Protein AF-A0A075DP18-F1 (afdb_monomer)

Mean predicted aligned error: 10.71 Å

Secondary structure (DSSP, 8-state):
----EEEEEEE-S----GGG--GGG-TT--HHHHHHHHHS---TT-HHHHHHHHHSPPPTT--EEEEEEEGGG--HHHH-SGGGTTSEEEEEE--HHHHHHHHHTT-TT--TGGGTHHHHHHHHHHHHHHHSSPPPEEEHHHHHH-HHHHHHHHHHHHT----GGGGB-PPP-----TTTHHHHHHHHT-SB--

Foldseek 3Di:
DDAWWWKWKQADDDDDDCPLVDLVDDVCVDVVVVVVVVVPPPPPDDPVVVLCVVVDDDPPSDGIDIDTDHLVVCPCVRNNLVSRQNTQIETEDEDPVVLVVLVCVQVVDDDPVVNSPVSRVVSQVVNCVVVVDRHHYHYLVVCLV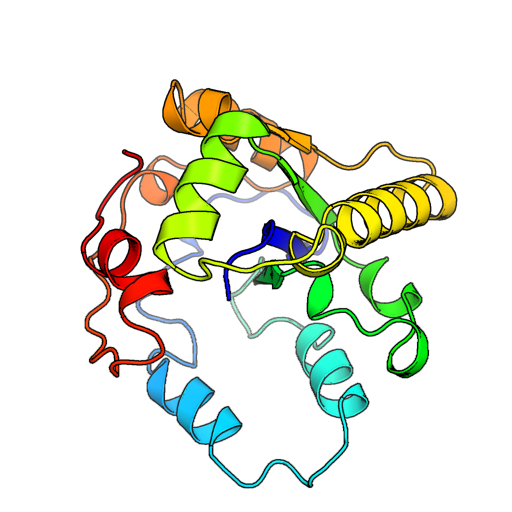DVQVRVCVNCVVRVHHDDPPVFFDDAAPDDDDPNCCSPCVVVNHDTGRD

Structure (mmCIF, N/CA/C/O backbone):
data_AF-A0A075DP18-F1
#
_entry.id   AF-A0A075DP18-F1
#
loop_
_atom_site.group_PDB
_atom_site.id
_atom_site.type_symbol
_atom_site.label_atom_id
_atom_site.label_alt_id
_atom_site.label_comp_id
_atom_site.label_asym_id
_atom_site.label_entity_id
_atom_site.label_seq_id
_atom_site.pdbx_PDB_ins_code
_atom_site.Cartn_x
_atom_site.Cartn_y
_atom_site.Cartn_z
_atom_site.occupancy
_atom_site.B_iso_or_equiv
_atom_site.auth_seq_id
_atom_site.auth_comp_id
_atom_site.auth_asym_id
_atom_site.auth_atom_id
_atom_site.pdbx_PDB_model_num
ATOM 1 N N . LEU A 1 1 ? 11.824 3.600 -7.128 1.00 25.11 1 LEU A N 1
ATOM 2 C CA . LEU A 1 1 ? 11.120 2.671 -8.039 1.00 25.11 1 LEU A CA 1
ATOM 3 C C . LEU A 1 1 ? 9.634 2.660 -7.647 1.00 25.11 1 LEU A C 1
ATOM 5 O O . LEU A 1 1 ? 9.305 2.347 -6.505 1.00 25.11 1 LEU A O 1
ATOM 9 N N . LEU A 1 2 ? 8.745 3.161 -8.514 1.00 23.52 2 LEU A N 1
ATOM 10 C CA . LEU A 1 2 ? 7.284 3.152 -8.347 1.00 23.52 2 LEU A CA 1
ATOM 11 C C . LEU A 1 2 ? 6.729 1.928 -9.073 1.00 23.52 2 LEU A C 1
ATOM 13 O O . LEU A 1 2 ? 6.713 1.903 -10.293 1.00 23.52 2 LEU A O 1
ATOM 17 N N . SER A 1 3 ? 6.187 0.972 -8.330 1.00 27.80 3 SER A N 1
ATOM 18 C CA . SER A 1 3 ? 5.105 0.123 -8.831 1.00 27.80 3 SER A CA 1
ATOM 19 C C . SER A 1 3 ? 4.199 -0.239 -7.666 1.00 27.80 3 SER A C 1
ATOM 21 O O . SER A 1 3 ? 4.723 -0.733 -6.680 1.00 27.80 3 SER A O 1
ATOM 23 N N . PHE A 1 4 ? 2.892 -0.034 -7.806 1.00 34.06 4 PHE A N 1
ATOM 24 C CA . PHE A 1 4 ? 1.797 -0.601 -7.002 1.00 34.06 4 PHE A CA 1
ATOM 25 C C . PHE A 1 4 ? 2.059 -0.823 -5.497 1.00 34.06 4 PHE A C 1
ATOM 27 O O . PHE A 1 4 ? 2.694 -1.819 -5.138 1.00 34.06 4 PHE A O 1
ATOM 34 N N . PRO A 1 5 ? 1.519 0.039 -4.606 1.00 41.97 5 PRO A N 1
ATOM 35 C CA . PRO A 1 5 ? 1.502 -0.259 -3.186 1.00 41.97 5 PRO A CA 1
ATOM 36 C C . PRO A 1 5 ? 0.732 -1.555 -2.932 1.00 41.97 5 PRO A C 1
ATOM 38 O O . PRO A 1 5 ? -0.471 -1.652 -3.175 1.00 41.97 5 PRO A O 1
ATOM 41 N N . TYR A 1 6 ? 1.465 -2.531 -2.424 1.00 37.16 6 TYR A N 1
ATOM 42 C CA . TYR A 1 6 ? 0.964 -3.623 -1.621 1.00 37.16 6 TYR A CA 1
ATOM 43 C C . TYR A 1 6 ? 0.842 -3.107 -0.190 1.00 37.16 6 TYR A C 1
ATOM 45 O O . TYR A 1 6 ? 1.811 -2.563 0.352 1.00 37.16 6 TYR A O 1
ATOM 53 N N . LEU A 1 7 ? -0.348 -3.206 0.387 1.00 35.91 7 LEU A N 1
ATOM 54 C CA . LEU A 1 7 ? -0.644 -2.653 1.697 1.00 35.91 7 LEU A CA 1
ATOM 55 C C . LEU A 1 7 ? -0.869 -3.775 2.715 1.00 35.91 7 LEU A C 1
ATOM 57 O O . LEU A 1 7 ? -1.772 -4.587 2.537 1.00 35.91 7 LEU A O 1
ATOM 61 N N . PHE A 1 8 ? -0.089 -3.772 3.796 1.00 36.25 8 PHE A N 1
ATOM 62 C CA . PHE A 1 8 ? -0.368 -4.521 5.014 1.00 36.25 8 PHE A CA 1
ATOM 63 C C . PHE A 1 8 ? -1.086 -3.647 6.038 1.00 36.25 8 PHE A C 1
ATOM 65 O O . PHE A 1 8 ? -0.604 -2.564 6.379 1.00 36.25 8 PHE A O 1
ATOM 72 N N . ILE A 1 9 ? -2.184 -4.159 6.587 1.00 33.91 9 ILE A N 1
ATOM 73 C CA . ILE A 1 9 ? -2.767 -3.676 7.839 1.00 33.91 9 ILE A CA 1
ATOM 74 C C . ILE A 1 9 ? -2.721 -4.841 8.831 1.00 33.91 9 ILE A C 1
ATOM 76 O O . ILE A 1 9 ? -3.345 -5.879 8.620 1.00 33.91 9 ILE A O 1
ATOM 80 N N . LYS A 1 10 ? -1.931 -4.705 9.898 1.00 33.31 10 LYS A N 1
ATOM 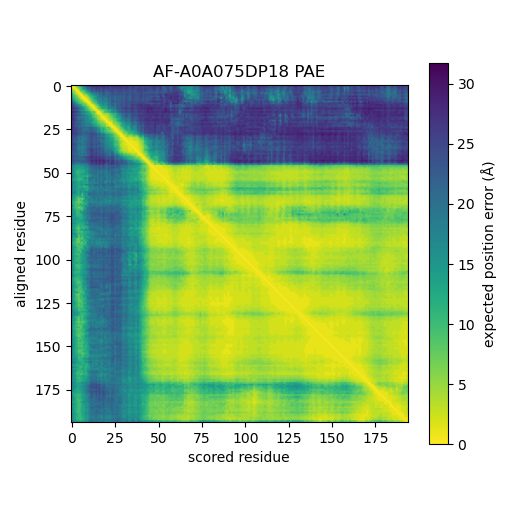81 C CA . LYS A 1 10 ? -1.918 -5.661 11.013 1.00 33.31 10 LYS A CA 1
ATOM 82 C C . LYS A 1 10 ? -2.878 -5.168 12.093 1.00 33.31 10 LYS A C 1
ATOM 84 O O . LYS A 1 10 ? -2.610 -4.115 12.662 1.00 33.31 10 LYS A O 1
ATOM 89 N N . GLY A 1 11 ? -3.937 -5.922 12.379 1.00 34.44 11 GLY A N 1
ATOM 90 C CA . GLY A 1 11 ? -4.847 -5.677 13.501 1.00 34.44 11 GLY A CA 1
ATOM 91 C C . GLY A 1 11 ? -5.007 -6.943 14.340 1.00 34.44 11 GLY A C 1
ATOM 92 O O . GLY A 1 11 ? -5.233 -8.023 13.798 1.00 34.44 11 GLY A O 1
ATOM 93 N N . LYS A 1 12 ? -4.842 -6.818 15.659 1.00 30.80 12 LYS A N 1
ATOM 94 C CA . LYS A 1 12 ? -5.425 -7.768 16.617 1.00 30.80 12 LYS A CA 1
ATOM 95 C C . LYS A 1 12 ? -6.902 -7.382 16.744 1.00 30.80 12 LYS A C 1
ATOM 97 O O . LYS A 1 12 ? -7.208 -6.212 16.541 1.00 30.80 12 LYS A O 1
ATOM 102 N N . ASP A 1 13 ? -7.778 -8.338 17.034 1.00 49.34 13 ASP A N 1
ATOM 103 C CA . ASP A 1 13 ? -9.205 -8.109 17.294 1.00 49.34 13 ASP A CA 1
ATOM 104 C C . ASP A 1 13 ? -9.499 -6.756 17.983 1.00 49.34 13 ASP A C 1
ATOM 106 O O . ASP A 1 13 ? -8.721 -6.352 18.849 1.00 49.34 13 ASP A O 1
ATOM 110 N N . LEU A 1 14 ? -10.686 -6.179 17.719 1.00 38.44 14 LEU A N 1
ATOM 111 C CA . LEU A 1 14 ? -11.441 -5.212 18.555 1.00 38.44 14 LEU A CA 1
ATOM 112 C C . LEU A 1 14 ? -11.551 -3.771 18.013 1.00 38.44 14 LEU A C 1
ATOM 114 O O . LEU A 1 14 ? -10.579 -3.140 17.615 1.00 38.44 14 LEU A O 1
ATOM 118 N N . GLY A 1 15 ? -12.784 -3.251 18.045 1.00 37.47 15 GLY A N 1
ATOM 119 C CA . GLY A 1 15 ? -13.150 -1.912 17.585 1.00 37.47 15 GLY A CA 1
ATOM 120 C C . GLY A 1 15 ? -12.683 -0.781 18.502 1.00 37.47 15 GLY A C 1
ATOM 121 O O . GLY A 1 15 ? -13.024 -0.770 19.683 1.00 37.47 15 GLY A O 1
ATOM 122 N N . PHE A 1 16 ? -11.966 0.185 17.916 1.00 37.03 16 PHE A N 1
ATOM 123 C CA . PHE A 1 16 ? -11.491 1.423 18.546 1.00 37.03 16 PHE A CA 1
ATOM 124 C C . PHE A 1 16 ? -11.259 2.550 17.524 1.00 37.03 16 PHE A C 1
ATOM 126 O O . PHE A 1 16 ? -11.114 2.278 16.330 1.00 37.03 16 PHE A O 1
ATOM 133 N N . THR A 1 17 ? -11.157 3.780 18.050 1.00 35.59 17 THR A N 1
ATOM 134 C CA . THR A 1 17 ? -11.077 5.077 17.356 1.00 35.59 17 THR A CA 1
ATOM 135 C C . THR A 1 17 ? -9.641 5.601 17.197 1.00 35.59 17 THR A C 1
ATOM 137 O O . THR A 1 17 ? -8.740 5.241 17.947 1.00 35.59 17 THR A O 1
ATOM 140 N N . TRP A 1 18 ? -9.384 6.469 16.205 1.00 36.44 18 TRP A N 1
ATOM 141 C CA . TRP A 1 18 ? -8.026 6.968 15.870 1.00 36.44 18 TRP A CA 1
ATOM 142 C C . TRP A 1 18 ? -7.361 7.883 16.900 1.00 36.44 18 TRP A C 1
ATOM 144 O O . TRP A 1 18 ? -6.206 8.258 16.703 1.00 36.44 18 TRP A O 1
ATOM 154 N N . ALA A 1 19 ? -8.043 8.258 17.981 1.00 36.09 19 ALA A N 1
ATOM 155 C CA . ALA A 1 19 ? -7.451 9.106 19.016 1.00 36.09 19 ALA A CA 1
ATOM 156 C C . ALA A 1 19 ? -6.215 8.460 19.687 1.00 36.09 19 ALA A C 1
ATOM 158 O O . ALA A 1 19 ? -5.413 9.165 20.292 1.00 36.09 19 ALA A O 1
ATOM 159 N N . ASP A 1 20 ? -6.017 7.151 19.500 1.00 38.47 20 ASP A N 1
ATOM 160 C CA . ASP A 1 20 ? -4.857 6.393 19.984 1.00 38.47 20 ASP A CA 1
ATOM 161 C C . ASP A 1 20 ? -3.652 6.403 19.007 1.00 38.47 20 ASP A C 1
ATOM 163 O O . ASP A 1 20 ? -2.551 5.946 19.332 1.00 38.47 20 ASP A O 1
ATOM 167 N N . LEU A 1 21 ? -3.822 6.952 17.797 1.00 36.94 21 LEU A N 1
ATOM 168 C CA . LEU A 1 21 ? -2.781 7.097 16.772 1.00 36.94 21 LEU A CA 1
ATOM 169 C C . LEU A 1 21 ? -2.189 8.511 16.777 1.00 36.94 21 LEU A C 1
ATOM 171 O O . LEU A 1 21 ? -2.149 9.196 15.758 1.00 36.94 21 LEU A O 1
ATOM 175 N N . ASP A 1 22 ? -1.665 8.938 17.924 1.00 38.72 22 ASP A N 1
ATOM 176 C CA . ASP A 1 22 ? -0.777 10.096 17.968 1.00 38.72 22 ASP A CA 1
ATOM 177 C C . ASP A 1 22 ? 0.579 9.732 17.322 1.00 38.72 22 ASP A C 1
ATOM 179 O O . ASP A 1 22 ? 1.347 8.896 17.828 1.00 38.72 22 ASP A O 1
ATOM 183 N N . SER A 1 23 ? 0.861 10.332 16.161 1.00 38.72 23 SER A N 1
ATOM 184 C CA . SER A 1 23 ? 2.134 10.210 15.438 1.00 38.72 23 SER A CA 1
ATOM 185 C C . SER A 1 23 ? 3.286 10.937 16.135 1.00 38.72 23 SER A C 1
ATOM 187 O O . SER A 1 23 ? 4.444 10.684 15.804 1.00 38.72 23 SER A O 1
ATOM 189 N N . SER A 1 24 ? 2.997 11.811 17.105 1.00 36.41 24 SER A N 1
ATOM 190 C CA . SER A 1 24 ? 4.014 12.495 17.907 1.00 36.41 24 SER A CA 1
ATOM 191 C C . SER A 1 24 ? 4.680 11.572 18.933 1.00 36.41 24 SER A C 1
ATOM 193 O O . SER A 1 24 ? 5.767 11.887 19.414 1.00 36.41 24 SER A O 1
ATOM 195 N N . GLN A 1 25 ? 4.088 10.398 19.207 1.00 34.69 25 GLN A N 1
ATOM 196 C CA . GLN A 1 25 ? 4.625 9.389 20.128 1.00 34.69 25 GLN A CA 1
ATOM 197 C C . GLN A 1 25 ? 4.567 7.966 19.543 1.00 34.69 25 GLN A C 1
ATOM 199 O O . GLN A 1 25 ? 4.082 7.015 20.158 1.00 34.69 25 GLN A O 1
ATOM 204 N N . MET A 1 26 ? 5.055 7.785 18.312 1.00 32.09 26 MET A N 1
ATOM 205 C CA . MET A 1 26 ? 5.625 6.488 17.928 1.00 32.09 26 MET A CA 1
ATOM 206 C C . MET A 1 26 ? 7.014 6.362 18.577 1.00 32.09 26 MET A C 1
ATOM 208 O O . MET A 1 26 ? 7.768 7.327 18.527 1.00 32.09 26 MET A O 1
ATOM 212 N N . PRO A 1 27 ? 7.418 5.201 19.129 1.00 35.81 27 PRO A N 1
ATOM 213 C CA . PRO A 1 27 ? 8.728 5.037 19.784 1.00 35.81 27 PRO A CA 1
ATOM 214 C C . PRO A 1 27 ? 9.933 5.214 18.839 1.00 35.81 27 PRO A C 1
ATOM 216 O O . PRO A 1 27 ? 11.078 5.134 19.271 1.00 35.81 27 PRO A O 1
ATOM 219 N N . TYR A 1 28 ? 9.679 5.494 17.559 1.00 41.34 28 TYR A N 1
ATOM 220 C CA . TYR A 1 28 ? 10.665 5.837 16.545 1.00 41.34 28 TYR A CA 1
ATOM 221 C C . TYR A 1 28 ? 10.212 7.106 15.804 1.00 41.34 28 TYR A C 1
ATOM 223 O O . TYR A 1 28 ? 9.932 7.075 14.608 1.00 41.34 28 TYR A O 1
ATOM 231 N N . THR A 1 29 ? 10.091 8.228 16.524 1.00 33.19 29 THR A N 1
ATOM 232 C CA . THR A 1 29 ? 9.832 9.568 15.951 1.00 33.19 29 THR A CA 1
ATOM 233 C C . THR A 1 29 ? 10.919 10.027 14.984 1.00 33.19 29 THR A C 1
ATOM 235 O O . THR A 1 29 ? 10.707 10.962 14.214 1.00 33.19 29 THR A O 1
ATOM 238 N N . ASP A 1 30 ? 12.066 9.355 14.969 1.00 41.22 30 ASP A N 1
ATOM 239 C CA . ASP A 1 30 ? 13.090 9.587 13.975 1.00 41.22 30 ASP A CA 1
ATOM 240 C C . ASP A 1 30 ? 13.022 8.505 12.894 1.00 41.22 30 ASP A C 1
ATOM 242 O O . ASP A 1 30 ? 13.579 7.415 13.025 1.00 41.22 30 ASP A O 1
ATOM 246 N N . TRP A 1 31 ? 12.360 8.800 11.774 1.00 36.09 31 TRP A N 1
ATOM 247 C CA . TRP A 1 31 ? 12.504 7.980 10.567 1.00 36.09 31 TRP A CA 1
ATOM 248 C C . TRP A 1 31 ? 13.973 7.898 10.137 1.00 36.09 31 TRP A C 1
ATOM 250 O O . TRP A 1 31 ? 14.344 6.932 9.469 1.00 36.09 31 TRP A O 1
ATOM 260 N N . ARG A 1 32 ? 14.827 8.855 10.551 1.00 37.50 32 ARG A N 1
ATOM 261 C CA . ARG A 1 32 ? 16.274 8.733 10.389 1.00 37.50 32 ARG A CA 1
ATOM 262 C C . ARG A 1 32 ? 16.810 7.608 11.250 1.00 37.50 32 ARG A C 1
ATOM 264 O O . ARG A 1 32 ? 17.663 6.930 10.739 1.00 37.50 32 ARG A O 1
ATOM 271 N N . TYR A 1 33 ? 16.280 7.289 12.432 1.00 37.41 33 TYR A N 1
ATOM 272 C CA . TYR A 1 33 ? 16.668 6.083 13.182 1.00 37.41 33 TYR A CA 1
ATOM 273 C C . TYR A 1 33 ? 16.277 4.791 12.457 1.00 37.41 33 TYR A C 1
ATOM 275 O O . TYR A 1 33 ? 17.071 3.862 12.420 1.00 37.41 33 TYR A O 1
ATOM 283 N N . VAL A 1 34 ? 15.105 4.730 11.814 1.00 38.59 34 VAL A N 1
ATOM 284 C CA . VAL A 1 34 ? 14.728 3.583 10.961 1.00 38.59 34 VAL A CA 1
ATOM 285 C C . VAL A 1 34 ? 15.632 3.506 9.728 1.00 38.59 34 VAL A C 1
ATOM 287 O O . VAL A 1 34 ? 16.089 2.429 9.364 1.00 38.59 34 VAL A O 1
ATOM 290 N N . ILE A 1 35 ? 15.950 4.643 9.108 1.00 40.75 35 ILE A N 1
ATOM 291 C CA . ILE A 1 35 ? 16.892 4.718 7.991 1.00 40.75 35 ILE A CA 1
ATOM 292 C C . ILE A 1 35 ? 18.337 4.450 8.438 1.00 40.75 35 ILE A C 1
ATOM 294 O O . ILE A 1 35 ? 19.065 3.824 7.689 1.00 40.75 35 ILE A O 1
ATOM 298 N N . GLU A 1 36 ? 18.750 4.837 9.640 1.00 38.53 36 GLU A N 1
ATOM 299 C CA . GLU A 1 36 ? 20.044 4.538 10.259 1.00 38.53 36 GLU A CA 1
ATOM 300 C C . GLU A 1 36 ? 20.101 3.066 10.686 1.00 38.53 36 GLU A C 1
ATOM 302 O O . GLU A 1 36 ? 21.157 2.468 10.592 1.00 38.53 36 GLU A O 1
ATOM 307 N N . LEU A 1 37 ? 18.982 2.429 11.046 1.00 39.12 37 LEU A N 1
ATOM 308 C CA . LEU A 1 37 ? 18.859 0.970 11.199 1.00 39.12 37 LEU A CA 1
ATOM 309 C C . LEU A 1 37 ? 18.961 0.240 9.854 1.00 39.12 37 LEU A C 1
ATOM 311 O O . LEU A 1 37 ? 19.506 -0.857 9.796 1.00 39.12 37 LEU A O 1
ATOM 315 N N . LEU A 1 38 ? 18.454 0.847 8.775 1.00 38.09 38 LEU A N 1
ATOM 316 C CA . LEU A 1 38 ? 18.593 0.345 7.403 1.00 38.09 38 LEU A CA 1
ATOM 317 C C . LEU A 1 38 ? 19.975 0.651 6.785 1.00 38.09 38 LEU A C 1
ATOM 319 O O . LEU A 1 38 ? 20.364 -0.024 5.835 1.00 38.09 38 LEU A O 1
ATOM 323 N N . LYS A 1 39 ? 20.692 1.671 7.283 1.00 37.28 39 LYS A N 1
ATOM 324 C CA . LYS A 1 39 ? 22.050 2.083 6.867 1.00 37.28 39 LYS A CA 1
ATOM 325 C C . LYS A 1 39 ? 23.149 1.482 7.737 1.00 37.28 39 LYS A C 1
ATOM 327 O O . LYS A 1 39 ? 24.278 1.358 7.264 1.00 37.28 39 LYS A O 1
ATOM 332 N N . ALA A 1 40 ? 22.852 1.148 8.993 1.00 36.62 40 ALA A N 1
ATOM 333 C CA . ALA A 1 40 ? 23.692 0.288 9.804 1.00 36.62 40 ALA A CA 1
ATOM 334 C C . ALA A 1 40 ? 23.943 -0.972 8.979 1.00 36.62 40 ALA A C 1
ATOM 336 O O . ALA A 1 40 ? 23.054 -1.371 8.219 1.00 36.62 40 ALA A O 1
ATOM 337 N N . PRO A 1 41 ? 25.122 -1.599 9.086 1.00 42.25 41 PRO A N 1
ATOM 338 C CA . PRO A 1 41 ? 25.323 -2.905 8.496 1.00 42.25 41 PRO A CA 1
ATOM 339 C C . PRO A 1 41 ? 24.347 -3.866 9.185 1.00 42.25 41 PRO A C 1
ATOM 341 O O . PRO A 1 41 ? 24.662 -4.502 10.190 1.00 42.25 41 PRO A O 1
ATOM 344 N N . LEU A 1 42 ? 23.126 -3.947 8.644 1.00 48.94 42 LEU A N 1
ATOM 345 C CA . LEU A 1 42 ? 22.321 -5.148 8.674 1.00 48.94 42 LEU A CA 1
ATOM 346 C C . LEU A 1 42 ? 23.317 -6.239 8.297 1.00 48.94 42 LEU A C 1
ATOM 348 O O . LEU A 1 42 ? 24.040 -6.035 7.315 1.00 48.94 42 LEU A O 1
ATOM 352 N N . PRO A 1 43 ? 23.426 -7.333 9.069 1.00 47.38 43 PRO A N 1
ATOM 353 C CA . PRO A 1 43 ? 24.207 -8.469 8.616 1.00 47.38 43 PRO A CA 1
ATOM 354 C C . PRO A 1 43 ? 23.766 -8.701 7.178 1.00 47.38 43 PRO A C 1
ATOM 356 O O . PRO A 1 43 ? 22.560 -8.869 6.951 1.00 47.38 43 PRO A O 1
ATOM 359 N N . GLU A 1 44 ? 24.688 -8.532 6.224 1.00 45.25 44 GLU A N 1
ATOM 360 C CA . GLU A 1 44 ? 24.380 -8.753 4.820 1.00 45.25 44 GLU A CA 1
ATOM 361 C C . GLU A 1 44 ? 23.606 -10.075 4.777 1.00 45.25 44 GLU A C 1
ATOM 363 O O . GLU A 1 44 ? 24.053 -11.077 5.331 1.00 45.25 44 GLU A O 1
ATOM 368 N N . GLU A 1 45 ? 22.398 -10.044 4.208 1.00 52.50 45 GLU A N 1
ATOM 369 C CA . GLU A 1 45 ? 21.605 -11.240 3.908 1.00 52.50 45 GLU A CA 1
ATOM 370 C C . GLU A 1 45 ? 20.781 -11.903 5.029 1.00 52.50 45 GLU A C 1
ATOM 372 O O . GLU A 1 45 ? 20.745 -13.131 5.134 1.00 52.50 45 GLU A O 1
ATOM 377 N N . ASN A 1 46 ? 19.955 -11.170 5.783 1.00 67.62 46 ASN A N 1
ATOM 378 C CA . ASN A 1 46 ? 18.803 -11.860 6.380 1.00 67.62 46 ASN A CA 1
ATOM 379 C C . ASN A 1 46 ? 17.471 -11.144 6.194 1.00 67.62 46 ASN A C 1
ATOM 381 O O . ASN A 1 46 ? 16.867 -10.626 7.128 1.00 67.62 46 ASN A O 1
ATOM 385 N N . TRP A 1 47 ? 16.947 -11.218 4.968 1.00 70.94 47 TRP A N 1
ATOM 386 C CA . TRP A 1 47 ? 15.543 -10.928 4.663 1.00 70.94 47 TRP A CA 1
ATOM 387 C C . TRP A 1 47 ? 14.575 -11.629 5.637 1.00 70.94 47 TRP A C 1
ATOM 389 O O . TRP A 1 47 ? 13.503 -11.093 5.910 1.00 70.94 47 TRP A O 1
ATOM 399 N N . ARG A 1 48 ? 14.960 -12.776 6.231 1.00 77.69 48 ARG A N 1
ATOM 400 C CA . ARG A 1 48 ? 14.170 -13.440 7.282 1.00 77.69 48 ARG A CA 1
ATOM 401 C C . ARG A 1 48 ? 14.089 -12.597 8.546 1.00 77.69 48 ARG A C 1
ATOM 403 O O . ARG A 1 48 ? 13.014 -12.490 9.114 1.00 77.69 48 ARG A O 1
ATOM 410 N N . TYR A 1 49 ? 15.188 -11.970 8.965 1.00 79.69 49 TYR A N 1
ATOM 411 C CA . TYR A 1 49 ? 15.182 -11.060 10.112 1.00 79.69 49 TYR A CA 1
ATOM 412 C C . TYR A 1 49 ? 14.233 -9.883 9.870 1.00 79.69 49 TYR A C 1
ATOM 414 O O . TYR A 1 49 ? 13.426 -9.562 10.736 1.00 79.69 49 TYR A O 1
ATOM 422 N N . VAL A 1 50 ? 14.250 -9.306 8.662 1.00 80.75 50 VAL A N 1
ATOM 423 C CA . VAL A 1 50 ? 13.307 -8.241 8.284 1.00 80.75 50 VAL A CA 1
ATOM 424 C C . VAL A 1 50 ? 11.862 -8.741 8.333 1.00 80.75 50 VAL A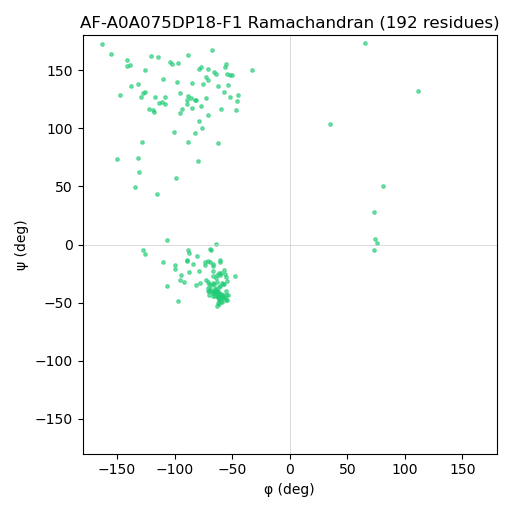 C 1
ATOM 426 O O . VAL A 1 50 ? 11.022 -8.079 8.930 1.00 80.75 50 VAL A O 1
ATOM 429 N N . ILE A 1 51 ? 11.556 -9.917 7.776 1.00 82.62 51 ILE A N 1
ATOM 430 C CA . ILE A 1 51 ? 10.210 -10.510 7.867 1.00 82.62 51 ILE A CA 1
ATOM 431 C C . ILE A 1 51 ? 9.781 -10.706 9.324 1.00 82.62 51 ILE A C 1
ATOM 433 O O . ILE A 1 51 ? 8.644 -10.385 9.671 1.00 82.62 51 ILE A O 1
ATOM 437 N N . GLU A 1 52 ? 10.667 -11.206 10.185 1.00 82.94 52 GLU A N 1
ATOM 438 C CA . GLU A 1 52 ? 10.352 -11.390 11.601 1.00 82.94 52 GLU A CA 1
ATOM 439 C C . GLU A 1 52 ? 10.108 -10.054 12.309 1.00 82.94 52 GLU A C 1
ATOM 441 O O . GLU A 1 52 ? 9.166 -9.959 13.092 1.00 82.94 52 GLU A O 1
ATOM 446 N N . LEU A 1 53 ? 10.850 -8.995 11.970 1.00 81.81 53 LEU A N 1
ATOM 447 C CA . LEU A 1 53 ? 10.555 -7.641 12.445 1.00 81.81 53 LEU A CA 1
ATOM 448 C C . LEU A 1 53 ? 9.183 -7.147 11.966 1.00 81.81 53 LEU A C 1
ATOM 450 O O . LEU A 1 53 ? 8.411 -6.625 12.766 1.00 81.81 53 LEU A O 1
ATOM 454 N N . LEU A 1 54 ? 8.838 -7.349 10.690 1.00 82.50 54 LEU A N 1
ATOM 455 C CA . LEU A 1 54 ? 7.530 -6.955 10.145 1.00 82.50 54 LEU A CA 1
ATOM 456 C C . LEU A 1 54 ? 6.371 -7.732 10.792 1.00 82.50 54 LEU A C 1
ATOM 458 O O . LEU A 1 54 ? 5.250 -7.223 10.883 1.00 82.50 54 LEU A O 1
ATOM 462 N N . LYS A 1 55 ? 6.632 -8.962 11.246 1.00 81.50 55 LYS A N 1
ATOM 463 C CA . LYS A 1 55 ? 5.674 -9.824 11.950 1.00 81.50 55 LYS A CA 1
ATOM 464 C C . LYS A 1 55 ? 5.672 -9.628 13.464 1.00 81.50 55 LYS A C 1
ATOM 466 O O . LYS A 1 55 ? 4.717 -10.083 14.101 1.00 81.50 55 LYS A O 1
ATOM 471 N N . ALA A 1 56 ? 6.672 -8.962 14.037 1.00 82.81 56 ALA A N 1
ATOM 472 C CA . ALA A 1 56 ? 6.822 -8.793 15.477 1.00 82.81 56 ALA A CA 1
ATOM 473 C C . ALA A 1 56 ? 5.578 -8.139 16.113 1.00 82.81 56 ALA A C 1
ATOM 475 O O . ALA A 1 56 ? 4.825 -7.429 15.430 1.00 82.81 56 ALA A O 1
ATOM 476 N N . PRO A 1 57 ? 5.294 -8.397 17.404 1.00 82.56 57 PRO A N 1
ATOM 477 C CA . PRO A 1 57 ? 4.238 -7.696 18.127 1.00 82.56 57 PRO A CA 1
ATOM 478 C C . PRO A 1 57 ? 4.354 -6.179 17.961 1.00 82.56 57 PRO A C 1
ATOM 480 O O . PRO A 1 57 ? 5.452 -5.638 17.854 1.00 82.56 57 PRO A O 1
ATOM 483 N N . LEU A 1 58 ? 3.208 -5.503 17.918 1.00 81.75 58 LEU A N 1
ATOM 484 C CA . LEU A 1 58 ? 3.199 -4.047 17.848 1.00 81.75 58 LEU A CA 1
ATOM 485 C C . LEU A 1 58 ? 3.781 -3.460 19.143 1.00 81.75 58 LEU A C 1
ATOM 487 O O . LEU A 1 58 ? 3.613 -4.074 20.202 1.00 81.75 58 LEU A O 1
ATOM 491 N N . PRO A 1 59 ? 4.440 -2.290 19.078 1.00 82.69 59 PRO A N 1
ATOM 492 C CA . PRO A 1 59 ? 4.847 -1.569 20.275 1.00 82.69 59 PRO A CA 1
ATOM 493 C C . PRO A 1 59 ? 3.658 -1.287 21.198 1.00 82.69 59 PRO A C 1
ATOM 495 O O . PRO A 1 59 ? 2.514 -1.195 20.747 1.00 82.69 59 PRO A O 1
ATOM 498 N N . GLU A 1 60 ? 3.936 -1.117 22.489 1.00 83.81 60 GLU A N 1
ATOM 499 C CA . GLU A 1 60 ? 2.918 -0.761 23.476 1.00 83.81 60 GLU A CA 1
ATOM 500 C C . GLU A 1 60 ? 2.144 0.499 23.048 1.00 83.81 60 GLU A C 1
ATOM 502 O O . GLU A 1 60 ? 2.712 1.449 22.507 1.00 83.81 60 GLU A O 1
ATOM 507 N N . GLY A 1 61 ? 0.821 0.470 23.226 1.00 82.31 61 GLY A N 1
ATOM 508 C CA . GLY A 1 61 ? -0.073 1.554 22.814 1.00 82.31 61 GLY A CA 1
ATOM 509 C C . GLY A 1 61 ? -0.354 1.646 21.308 1.00 82.31 61 GLY A C 1
ATOM 510 O O . GLY A 1 61 ? -1.092 2.535 20.898 1.00 82.31 61 GLY A O 1
ATOM 511 N N . LYS A 1 62 ? 0.189 0.756 20.460 1.00 77.25 62 LYS A N 1
ATOM 512 C CA . LYS A 1 62 ? -0.119 0.727 19.018 1.00 77.25 62 LYS A CA 1
ATOM 513 C C . LYS A 1 62 ? -0.985 -0.480 18.659 1.00 77.25 62 LYS A C 1
ATOM 515 O O . LYS A 1 62 ? -0.632 -1.625 18.931 1.00 77.25 62 LYS A O 1
ATOM 520 N N . SER A 1 63 ? -2.108 -0.215 17.998 1.00 77.94 63 SER A N 1
ATOM 521 C CA . SER A 1 63 ? -3.083 -1.223 17.557 1.00 77.94 63 SER A CA 1
ATOM 522 C C . SER A 1 63 ? -2.948 -1.595 16.078 1.00 77.94 63 SER A C 1
ATOM 524 O O . SER A 1 63 ? -3.377 -2.677 15.680 1.00 77.94 63 SER A O 1
ATOM 526 N N . ILE A 1 64 ? -2.323 -0.725 15.274 1.00 80.31 64 ILE A N 1
ATOM 527 C CA . ILE A 1 64 ? -2.184 -0.879 13.823 1.00 80.31 64 ILE A CA 1
ATOM 528 C C . ILE A 1 64 ? -0.735 -0.637 13.392 1.00 80.31 64 ILE A C 1
ATOM 530 O O . ILE A 1 64 ? -0.091 0.322 13.815 1.00 80.31 64 ILE A O 1
ATOM 534 N N . CYS A 1 65 ? -0.244 -1.479 12.482 1.00 80.62 65 CYS A N 1
ATOM 535 C CA . CYS A 1 65 ? 0.935 -1.192 11.667 1.00 80.62 65 CYS A CA 1
ATOM 536 C C . CYS A 1 65 ? 0.528 -1.183 10.193 1.00 80.62 65 CYS A C 1
ATOM 538 O O . CYS A 1 65 ? 0.098 -2.207 9.656 1.00 80.62 65 CYS A O 1
ATOM 540 N N . TYR A 1 66 ? 0.659 -0.012 9.571 1.00 81.69 66 TYR A N 1
ATOM 541 C CA . TYR A 1 66 ? 0.501 0.185 8.136 1.00 81.69 66 TYR A CA 1
ATOM 542 C C . TYR A 1 66 ? 1.855 -0.034 7.467 1.00 81.69 66 TYR A C 1
ATOM 544 O O . TYR A 1 66 ? 2.828 0.641 7.811 1.00 81.69 66 TYR A O 1
ATOM 552 N N . GLN A 1 67 ? 1.931 -0.944 6.499 1.00 80.88 67 GLN A N 1
ATOM 553 C CA . GLN A 1 67 ? 3.161 -1.143 5.737 1.00 80.88 67 GLN A CA 1
ATOM 554 C C . GLN A 1 67 ? 2.863 -1.105 4.246 1.00 80.88 67 GLN A C 1
ATOM 556 O O . GLN A 1 67 ? 2.025 -1.852 3.741 1.00 80.88 67 GLN A O 1
ATOM 561 N N . LYS A 1 68 ? 3.598 -0.255 3.534 1.00 81.94 68 LYS A N 1
ATOM 562 C CA . LYS A 1 68 ? 3.484 -0.112 2.090 1.00 81.94 68 LYS A CA 1
ATOM 563 C C . LYS A 1 68 ? 4.713 -0.697 1.414 1.00 81.94 68 LYS A C 1
ATOM 565 O O . LYS A 1 68 ? 5.821 -0.195 1.590 1.00 81.94 68 LYS A O 1
ATOM 570 N N . HIS A 1 69 ? 4.493 -1.678 0.551 1.00 78.94 69 HIS A N 1
ATOM 571 C CA . HIS A 1 69 ? 5.530 -2.333 -0.246 1.00 78.94 69 HIS A CA 1
ATOM 572 C C . HIS A 1 69 ? 5.252 -2.174 -1.733 1.00 78.94 69 HIS A C 1
ATOM 574 O O . HIS A 1 69 ? 4.142 -1.849 -2.125 1.00 78.94 69 HIS A O 1
ATOM 580 N N . GLN A 1 70 ? 6.260 -2.382 -2.572 1.00 74.81 70 GLN A N 1
ATOM 581 C CA . GLN A 1 70 ? 6.063 -2.480 -4.018 1.00 74.81 70 GLN A CA 1
ATOM 582 C C . GLN A 1 70 ? 5.997 -3.961 -4.374 1.00 74.81 70 GLN A C 1
ATOM 584 O O . GLN A 1 70 ? 6.789 -4.736 -3.840 1.00 74.81 70 GLN A O 1
ATOM 589 N N . ALA A 1 71 ? 5.108 -4.360 -5.286 1.00 70.69 71 ALA A N 1
ATOM 590 C CA . ALA A 1 71 ? 4.923 -5.778 -5.619 1.00 70.69 71 ALA A CA 1
ATOM 591 C C . ALA A 1 71 ? 6.224 -6.492 -6.046 1.00 70.69 71 ALA A C 1
ATOM 593 O O . ALA A 1 71 ? 6.400 -7.669 -5.757 1.00 70.69 71 ALA A O 1
ATOM 594 N N . TYR A 1 72 ? 7.170 -5.795 -6.688 1.00 67.69 72 TYR A N 1
ATOM 595 C CA . TYR A 1 72 ? 8.454 -6.390 -7.077 1.00 67.69 72 TYR A CA 1
ATOM 596 C C . TYR A 1 72 ? 9.497 -6.483 -5.951 1.00 67.69 72 TYR A C 1
ATOM 598 O O . TYR A 1 72 ? 10.514 -7.135 -6.173 1.00 67.69 72 TYR A O 1
ATOM 606 N N . HIS A 1 73 ? 9.276 -5.869 -4.779 1.00 67.31 73 HIS A N 1
ATOM 607 C CA . HIS A 1 73 ? 10.133 -6.068 -3.597 1.00 67.31 73 HIS A CA 1
ATOM 608 C C . HIS A 1 73 ? 9.905 -7.439 -2.943 1.00 67.31 73 HIS A C 1
ATOM 610 O O . HIS A 1 73 ? 10.745 -7.899 -2.177 1.00 67.31 73 HIS A O 1
ATOM 616 N N . LEU A 1 74 ? 8.783 -8.094 -3.249 1.00 69.62 74 LEU A N 1
ATOM 617 C CA . LEU A 1 74 ? 8.504 -9.465 -2.840 1.00 69.62 74 LEU A CA 1
ATOM 618 C C . LEU A 1 74 ? 9.204 -10.413 -3.819 1.00 69.62 74 LEU A C 1
ATOM 620 O O . LEU A 1 74 ? 8.696 -10.687 -4.907 1.00 69.62 74 LEU A O 1
ATOM 624 N N . ILE A 1 75 ? 10.402 -10.863 -3.444 1.00 70.75 75 ILE A N 1
ATOM 625 C CA . ILE A 1 75 ? 11.167 -11.858 -4.203 1.00 70.75 75 ILE A CA 1
ATOM 626 C C . ILE A 1 75 ? 10.740 -13.236 -3.706 1.00 70.75 75 ILE A C 1
ATOM 628 O O . ILE A 1 75 ? 11.309 -13.764 -2.752 1.00 70.75 75 ILE A O 1
ATOM 632 N N . GLU A 1 76 ? 9.689 -13.782 -4.308 1.00 74.56 76 GLU A N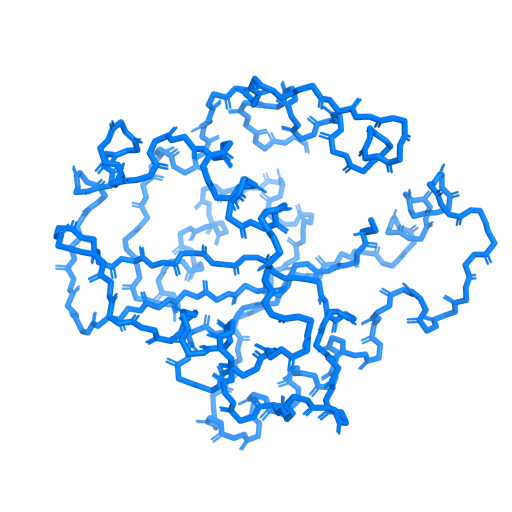 1
ATOM 633 C CA . GLU A 1 76 ? 9.062 -15.037 -3.883 1.00 74.56 76 GLU A CA 1
ATOM 634 C C . GLU A 1 76 ? 10.052 -16.201 -3.813 1.00 74.56 76 GLU A C 1
ATOM 636 O O . GLU A 1 76 ? 10.022 -16.972 -2.856 1.00 74.56 76 GLU A O 1
ATOM 641 N N . GLU A 1 77 ? 10.965 -16.293 -4.778 1.00 72.19 77 GLU A N 1
ATOM 642 C CA . GLU A 1 77 ? 11.956 -17.367 -4.872 1.00 72.19 77 GLU A CA 1
ATOM 643 C C . GLU A 1 77 ? 12.918 -17.376 -3.680 1.00 72.19 77 GLU A C 1
ATOM 645 O O . GLU A 1 77 ? 13.480 -18.415 -3.335 1.00 72.19 7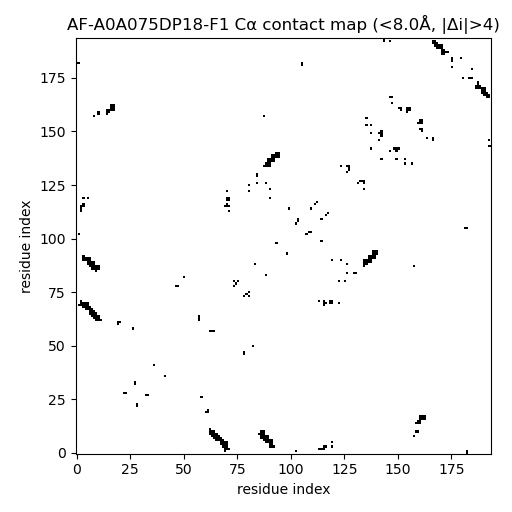7 GLU A O 1
ATOM 650 N N . ILE A 1 78 ? 13.108 -16.214 -3.053 1.00 72.12 78 ILE A N 1
ATOM 651 C CA . ILE A 1 78 ? 13.978 -16.044 -1.893 1.00 72.12 78 ILE A CA 1
ATOM 652 C C . ILE A 1 78 ? 13.153 -16.107 -0.607 1.00 72.12 78 ILE A C 1
ATOM 654 O O . ILE A 1 78 ? 13.528 -16.819 0.320 1.00 72.12 78 ILE A O 1
ATOM 658 N N . MET A 1 79 ? 12.049 -15.360 -0.546 1.00 77.69 79 MET A N 1
ATOM 659 C CA . MET A 1 79 ? 11.352 -15.025 0.698 1.00 77.69 79 MET A CA 1
ATOM 660 C C . MET A 1 79 ? 10.118 -15.888 0.992 1.00 77.69 79 MET A C 1
ATOM 662 O O . MET A 1 79 ? 9.635 -15.897 2.127 1.00 77.69 79 MET A O 1
ATOM 666 N N . GLY A 1 80 ? 9.587 -16.581 -0.018 1.00 84.88 80 GLY A N 1
ATOM 667 C CA . GLY A 1 80 ? 8.240 -17.150 0.018 1.00 84.88 80 GLY A CA 1
ATOM 668 C C . GLY A 1 80 ? 7.148 -16.074 0.078 1.00 84.88 80 GLY A C 1
ATOM 669 O O . GLY A 1 80 ? 7.419 -14.877 0.224 1.00 84.88 80 GLY A O 1
ATOM 670 N N . LEU A 1 81 ? 5.889 -16.502 -0.027 1.00 85.75 81 LEU A N 1
ATOM 671 C CA . LEU A 1 81 ? 4.718 -15.615 0.078 1.00 85.75 81 LEU A CA 1
ATOM 672 C C . LEU A 1 81 ? 3.918 -15.851 1.362 1.00 85.75 81 LEU A C 1
ATOM 674 O O . LEU A 1 81 ? 3.119 -15.013 1.759 1.00 85.75 81 LEU A O 1
ATOM 678 N N . GLU A 1 82 ? 4.150 -16.959 2.057 1.00 89.69 82 GLU A N 1
ATOM 679 C CA . GLU A 1 82 ? 3.373 -17.408 3.217 1.00 89.69 82 GLU A CA 1
ATOM 680 C C . GLU A 1 82 ? 3.378 -16.375 4.345 1.00 89.69 82 GLU A C 1
ATOM 682 O O . GLU A 1 82 ? 2.395 -16.220 5.069 1.00 89.69 82 GLU A O 1
ATOM 687 N N . TRP A 1 83 ? 4.484 -15.642 4.482 1.00 85.38 83 TRP A N 1
ATOM 688 C CA . TRP A 1 83 ? 4.666 -14.663 5.543 1.00 85.38 83 TRP A CA 1
ATOM 689 C C . TRP A 1 83 ? 3.715 -13.466 5.432 1.00 85.38 83 TRP A C 1
ATOM 691 O O . TRP A 1 83 ? 3.509 -12.793 6.437 1.00 85.38 83 TRP A O 1
ATOM 701 N N . ILE A 1 84 ? 3.118 -13.222 4.258 1.00 87.06 84 ILE A N 1
ATOM 702 C CA . ILE A 1 84 ? 2.190 -12.107 4.015 1.00 87.06 84 ILE A CA 1
ATOM 703 C C . ILE A 1 84 ? 0.748 -12.444 4.436 1.00 87.06 84 ILE A C 1
ATOM 705 O O . ILE A 1 84 ? -0.084 -11.553 4.591 1.00 87.06 84 ILE A O 1
ATOM 709 N N . LEU A 1 85 ? 0.429 -13.729 4.619 1.00 88.06 85 LEU A N 1
ATOM 710 C CA . LEU A 1 85 ? -0.928 -14.205 4.912 1.00 88.06 85 LEU A CA 1
ATOM 711 C C . LEU A 1 85 ? -1.501 -13.752 6.268 1.00 88.06 85 LEU A C 1
ATOM 713 O O . LEU A 1 85 ? -2.705 -13.520 6.325 1.00 88.06 85 LEU A O 1
ATOM 717 N N . PRO A 1 86 ? -0.707 -13.591 7.347 1.00 87.38 86 PRO A N 1
ATOM 718 C CA . PRO A 1 86 ? -1.221 -13.121 8.637 1.00 87.38 86 PRO A CA 1
ATOM 719 C C . PRO A 1 86 ? -1.662 -11.650 8.669 1.00 87.38 86 PRO A C 1
ATOM 721 O O . PRO A 1 86 ? -2.117 -11.179 9.708 1.00 87.38 86 PRO A O 1
ATOM 724 N N . PHE A 1 87 ? -1.478 -10.901 7.582 1.00 87.75 87 PHE A N 1
ATOM 725 C CA . PHE A 1 87 ? -1.828 -9.487 7.498 1.00 87.75 87 PHE A CA 1
ATOM 726 C C . PHE A 1 87 ? -3.116 -9.271 6.687 1.00 87.75 87 PHE A C 1
ATOM 728 O O . PHE A 1 87 ? -3.439 -10.054 5.791 1.00 87.75 87 PHE A O 1
ATOM 735 N N . SER A 1 88 ? -3.804 -8.150 6.912 1.00 88.19 88 SER A N 1
ATOM 736 C CA . SER A 1 88 ? -4.865 -7.682 6.014 1.00 88.19 88 SER A CA 1
ATOM 737 C C . SER A 1 88 ? -4.231 -7.058 4.771 1.00 88.19 88 SER A C 1
ATOM 739 O O . SER A 1 88 ? -3.746 -5.926 4.801 1.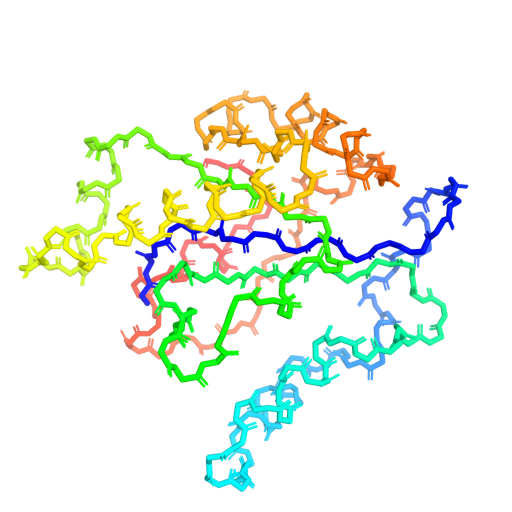00 88.19 88 SER A O 1
ATOM 741 N N . ASN A 1 89 ? -4.196 -7.831 3.688 1.00 89.19 89 ASN A N 1
ATOM 742 C CA . ASN A 1 89 ? -3.562 -7.452 2.427 1.00 89.19 89 ASN A CA 1
ATOM 743 C C . ASN A 1 89 ? -4.528 -6.650 1.547 1.00 89.19 89 ASN A C 1
ATOM 745 O O . ASN A 1 89 ? -5.616 -7.131 1.237 1.00 89.19 89 ASN A O 1
ATOM 749 N N . CYS A 1 90 ? -4.120 -5.460 1.105 1.00 90.38 90 CYS A N 1
ATOM 750 C CA . CYS A 1 90 ? -4.900 -4.619 0.193 1.00 90.38 90 CYS A CA 1
ATOM 751 C C . CYS A 1 90 ? -4.079 -4.236 -1.043 1.00 90.38 90 CYS A C 1
ATOM 753 O O . CYS A 1 90 ? -2.856 -4.087 -0.981 1.00 90.38 90 CYS A O 1
ATOM 755 N N . PHE A 1 91 ? -4.766 -4.043 -2.166 1.00 87.69 91 PHE A N 1
ATOM 756 C CA . PHE A 1 91 ? -4.146 -3.857 -3.475 1.00 87.69 91 PHE A CA 1
ATOM 757 C C . PHE A 1 91 ? -4.574 -2.524 -4.084 1.00 87.69 91 PHE A C 1
ATOM 759 O O . PHE A 1 91 ? -5.747 -2.336 -4.399 1.00 87.69 91 PHE A O 1
ATOM 766 N N . LEU A 1 92 ? -3.635 -1.600 -4.296 1.00 87.56 92 LEU A N 1
ATOM 767 C CA . LEU A 1 92 ? -3.907 -0.385 -5.066 1.00 87.56 92 LEU A CA 1
ATOM 768 C C . LEU A 1 92 ? -3.657 -0.650 -6.552 1.00 87.56 92 LEU A C 1
ATOM 770 O O . LEU A 1 92 ? -2.565 -1.065 -6.939 1.00 87.56 92 LEU A O 1
ATOM 774 N N . ILE A 1 93 ? -4.638 -0.341 -7.390 1.00 84.44 93 ILE A N 1
ATOM 775 C CA . ILE A 1 93 ? -4.533 -0.370 -8.847 1.00 84.44 93 ILE A CA 1
ATOM 776 C C . ILE A 1 93 ? -4.675 1.038 -9.419 1.00 84.44 93 ILE A C 1
ATOM 778 O O . ILE A 1 93 ? -5.174 1.959 -8.776 1.00 84.44 93 ILE A O 1
ATOM 782 N N . ARG A 1 94 ? -4.228 1.216 -10.659 1.00 80.88 94 ARG A N 1
ATOM 783 C CA . ARG A 1 94 ? -4.350 2.475 -11.394 1.00 80.88 94 ARG A CA 1
ATOM 784 C C . ARG A 1 94 ? -4.673 2.180 -12.849 1.00 80.88 94 ARG A C 1
ATOM 786 O O . ARG A 1 94 ? -4.291 1.132 -13.368 1.00 80.88 94 ARG A O 1
ATOM 793 N N . GLN A 1 95 ? -5.332 3.128 -13.509 1.00 79.81 95 GLN A N 1
ATOM 794 C CA . GLN A 1 95 ? -5.572 3.077 -14.946 1.00 79.81 95 GLN A CA 1
ATOM 795 C C . GLN A 1 95 ? -4.245 2.831 -15.704 1.00 79.81 95 GLN A C 1
ATOM 797 O O . GLN A 1 95 ? -3.278 3.570 -15.481 1.00 79.81 95 GLN A O 1
ATOM 802 N N . PRO A 1 96 ? -4.170 1.813 -16.587 1.00 77.06 96 PRO A N 1
ATOM 803 C CA . PRO A 1 96 ? -2.902 1.401 -17.185 1.00 77.06 96 PRO A CA 1
ATOM 804 C C . PRO A 1 96 ? -2.160 2.484 -17.972 1.00 77.06 96 PRO A C 1
ATOM 806 O O . PRO A 1 96 ? -0.965 2.674 -17.774 1.00 77.06 96 PRO A O 1
ATOM 809 N N . LYS A 1 97 ? -2.858 3.233 -18.830 1.00 75.25 97 LYS A N 1
ATOM 810 C CA . LYS A 1 97 ? -2.281 4.315 -19.640 1.00 75.25 97 LYS A CA 1
ATOM 811 C C . LYS A 1 97 ? -1.697 5.419 -18.758 1.00 75.25 97 LYS A C 1
ATOM 813 O O . LYS A 1 97 ? -0.568 5.840 -18.987 1.00 75.25 97 LYS A O 1
ATOM 818 N N . GLU A 1 98 ? -2.434 5.878 -17.749 1.00 75.88 98 GLU A N 1
ATOM 819 C CA . GLU A 1 98 ? -1.958 6.919 -16.826 1.00 75.88 98 GLU A CA 1
ATOM 820 C C . GLU A 1 98 ? -0.730 6.466 -16.031 1.00 75.88 98 GLU A C 1
ATOM 822 O O . GLU A 1 98 ? 0.214 7.238 -15.849 1.00 75.88 98 GLU A O 1
ATOM 827 N N . MET A 1 99 ? -0.732 5.209 -15.579 1.00 80.19 99 MET A N 1
ATOM 828 C CA . MET A 1 99 ? 0.394 4.620 -14.861 1.00 80.19 99 MET A CA 1
ATOM 829 C C . MET A 1 99 ? 1.636 4.565 -15.753 1.00 80.19 99 MET A C 1
ATOM 831 O O . MET A 1 99 ? 2.664 5.117 -15.369 1.00 80.19 99 MET A O 1
ATOM 835 N N . LEU A 1 100 ? 1.527 3.993 -16.957 1.00 76.50 100 LEU A N 1
ATOM 836 C CA . LEU A 1 100 ? 2.649 3.863 -17.893 1.00 76.50 100 LEU A CA 1
ATOM 837 C C . LEU A 1 100 ? 3.235 5.227 -18.278 1.00 76.50 100 LEU A C 1
ATOM 839 O O . LEU A 1 100 ? 4.452 5.390 -18.274 1.00 76.50 100 LEU A O 1
ATOM 843 N N . LEU A 1 101 ? 2.386 6.227 -18.546 1.00 78.38 101 LEU A N 1
ATOM 844 C CA . LEU A 1 101 ? 2.836 7.591 -18.851 1.00 78.38 101 LEU A CA 1
ATOM 845 C C . LEU A 1 101 ? 3.572 8.233 -17.671 1.00 78.38 101 LEU A C 1
ATOM 847 O O . LEU A 1 101 ? 4.568 8.927 -17.865 1.00 78.38 101 LEU A O 1
ATOM 851 N N . SER A 1 102 ? 3.092 8.016 -16.445 1.00 79.00 102 SER A N 1
ATOM 852 C CA . SER A 1 102 ? 3.759 8.502 -15.236 1.00 79.00 102 SER A CA 1
ATOM 853 C C . SER A 1 102 ? 5.080 7.775 -14.984 1.00 79.00 102 SER A C 1
ATOM 855 O O . SER A 1 102 ? 6.049 8.408 -14.575 1.00 79.00 102 SER A O 1
ATOM 857 N N . PHE A 1 103 ? 5.121 6.463 -15.218 1.00 79.38 103 PHE A N 1
ATOM 858 C CA . PHE A 1 103 ? 6.292 5.623 -14.989 1.00 79.38 103 PHE A CA 1
ATOM 859 C C . PHE A 1 103 ? 7.399 5.912 -16.008 1.00 79.38 103 PHE A C 1
ATOM 861 O O . PHE A 1 103 ? 8.552 6.066 -15.614 1.00 79.38 103 PHE A O 1
ATOM 868 N N . HIS A 1 104 ? 7.044 6.129 -17.279 1.00 80.50 104 HIS A N 1
ATOM 869 C CA . HIS A 1 104 ? 7.973 6.499 -18.353 1.00 80.50 104 HIS A CA 1
ATOM 870 C C . HIS A 1 104 ? 8.766 7.780 -18.051 1.00 80.50 104 HIS A C 1
ATOM 872 O O . HIS A 1 104 ? 9.939 7.876 -18.393 1.00 80.50 104 HIS A O 1
ATOM 878 N N . LYS A 1 105 ? 8.163 8.758 -17.356 1.00 84.06 105 LYS A N 1
ATOM 879 C CA . LYS A 1 105 ? 8.864 9.991 -16.947 1.00 84.06 105 LYS A CA 1
ATOM 880 C C . LYS A 1 105 ? 10.057 9.725 -16.029 1.00 84.06 105 LYS A C 1
ATOM 882 O O . LYS A 1 105 ? 10.959 10.550 -15.961 1.00 84.06 105 LYS A O 1
ATOM 887 N N . ILE A 1 106 ? 10.026 8.613 -15.297 1.00 80.69 106 ILE A N 1
ATOM 888 C CA . ILE A 1 106 ? 11.034 8.270 -14.294 1.00 80.69 106 ILE A CA 1
ATOM 889 C C . ILE A 1 106 ? 11.939 7.139 -14.792 1.00 80.69 106 ILE A C 1
ATOM 891 O O . ILE A 1 106 ? 13.137 7.148 -14.525 1.00 80.69 106 ILE A O 1
ATOM 895 N N . VAL A 1 107 ? 11.383 6.182 -15.537 1.00 80.88 107 VAL A N 1
ATOM 896 C CA . VAL A 1 107 ? 12.103 5.055 -16.142 1.00 80.88 107 VAL A CA 1
ATOM 897 C C . VAL A 1 107 ? 11.741 5.005 -17.630 1.00 80.88 107 VAL A C 1
ATOM 899 O O . VAL A 1 107 ? 10.779 4.349 -17.997 1.00 80.88 107 VAL A O 1
ATOM 902 N N . PRO A 1 108 ? 12.453 5.706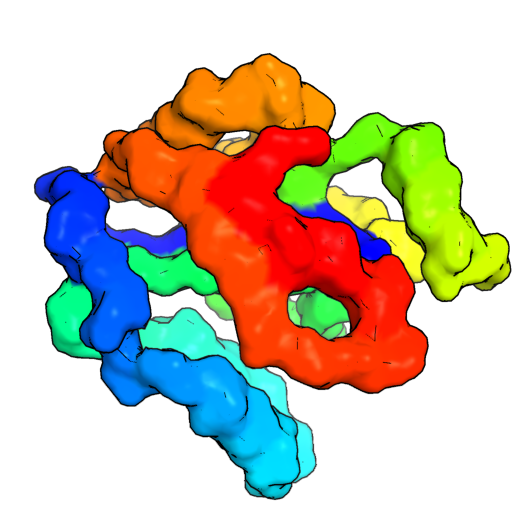 -18.524 1.00 78.06 108 PRO A N 1
ATOM 903 C CA . PRO A 1 108 ? 12.007 5.855 -19.913 1.00 78.06 108 PRO A CA 1
ATOM 904 C C . PRO A 1 108 ? 11.919 4.546 -20.712 1.00 78.06 108 PRO A C 1
ATOM 906 O O . PRO A 1 108 ? 11.035 4.398 -21.552 1.00 78.06 108 PRO A O 1
ATOM 909 N N . ASN A 1 109 ? 12.792 3.581 -20.423 1.00 84.44 109 ASN A N 1
ATOM 910 C CA . ASN A 1 109 ? 12.935 2.342 -21.193 1.00 84.44 109 ASN A CA 1
ATOM 911 C C . ASN A 1 109 ? 12.557 1.101 -20.367 1.00 84.44 109 ASN A C 1
ATOM 913 O O . ASN A 1 109 ? 13.295 0.119 -20.372 1.00 84.44 109 ASN A O 1
ATOM 917 N N . PHE A 1 110 ? 11.455 1.161 -19.610 1.00 77.56 110 PHE A N 1
ATOM 918 C CA . PHE A 1 110 ? 11.011 0.024 -18.798 1.00 77.56 110 PHE A CA 1
ATOM 919 C C . PHE A 1 110 ? 10.461 -1.135 -19.646 1.00 77.56 110 PHE A C 1
ATOM 921 O O . PHE A 1 110 ? 9.853 -0.945 -20.701 1.00 77.56 110 PHE A O 1
ATOM 928 N N . THR A 1 111 ? 10.610 -2.343 -19.120 1.00 78.44 111 THR A N 1
ATOM 929 C CA . THR A 1 111 ? 9.979 -3.585 -19.581 1.00 78.44 111 THR A CA 1
ATOM 930 C C . THR A 1 111 ? 8.611 -3.792 -18.929 1.00 78.44 111 THR A C 1
ATOM 932 O O . THR A 1 111 ? 8.286 -3.192 -17.899 1.00 78.44 111 THR A O 1
ATOM 935 N N . PHE A 1 112 ? 7.781 -4.667 -19.501 1.00 71.75 112 PHE A N 1
ATOM 936 C CA . PHE A 1 112 ? 6.477 -4.988 -18.914 1.00 71.75 112 PHE A CA 1
ATOM 937 C C . PHE A 1 112 ? 6.620 -5.580 -17.502 1.00 71.75 112 PHE A C 1
ATOM 939 O O . PHE A 1 112 ? 5.832 -5.272 -16.610 1.00 71.75 112 PHE A O 1
ATOM 946 N N . GLU A 1 113 ? 7.657 -6.373 -17.265 1.00 73.00 113 GLU A N 1
ATOM 947 C CA . GLU A 1 113 ? 7.981 -6.992 -15.983 1.00 73.00 113 GLU A CA 1
ATOM 948 C C . GLU A 1 113 ? 8.282 -5.943 -14.902 1.00 73.00 113 GLU A C 1
ATOM 950 O O . GLU A 1 113 ? 7.818 -6.070 -13.765 1.00 73.00 113 GLU A O 1
ATOM 955 N N . GLU A 1 114 ? 8.988 -4.869 -15.263 1.00 73.50 114 GLU A N 1
ATOM 956 C CA . GLU A 1 114 ? 9.320 -3.752 -14.368 1.00 73.50 114 GLU A CA 1
ATOM 957 C C . GLU A 1 114 ? 8.102 -2.907 -13.978 1.00 73.50 114 GLU A C 1
ATOM 959 O O . GLU A 1 114 ? 8.153 -2.185 -12.981 1.00 73.50 114 GLU A O 1
ATOM 964 N N . THR A 1 115 ? 6.974 -3.043 -14.687 1.00 72.56 115 THR A N 1
ATOM 965 C CA . THR A 1 115 ? 5.702 -2.453 -14.237 1.00 72.56 115 THR A CA 1
ATOM 966 C C . THR A 1 115 ? 5.183 -3.109 -12.958 1.00 72.56 115 THR A C 1
ATOM 968 O O . THR A 1 115 ? 4.380 -2.510 -12.251 1.00 72.56 115 THR A O 1
ATOM 971 N N . GLY A 1 116 ? 5.596 -4.344 -12.651 1.00 75.38 116 GLY A N 1
ATOM 972 C CA . GLY A 1 116 ? 5.144 -5.086 -11.473 1.00 75.38 116 GLY A CA 1
ATOM 973 C C . GLY A 1 116 ? 3.714 -5.637 -11.557 1.00 75.38 116 GLY A C 1
ATOM 974 O O . GLY A 1 116 ? 3.247 -6.225 -10.581 1.00 75.38 116 GLY A O 1
ATOM 975 N N . TRP A 1 117 ? 3.012 -5.504 -12.689 1.00 75.62 117 TRP A N 1
ATOM 976 C CA . TRP A 1 117 ? 1.626 -5.974 -12.834 1.00 75.62 117 TRP A CA 1
ATOM 977 C C . TRP A 1 117 ? 1.456 -7.480 -12.662 1.00 75.62 117 TRP A C 1
ATOM 979 O O . TRP A 1 117 ? 0.547 -7.918 -11.955 1.00 75.62 117 TRP A O 1
ATOM 989 N N . SER A 1 118 ? 2.327 -8.272 -13.289 1.00 78.00 118 SER A N 1
ATOM 990 C CA . SER A 1 118 ? 2.296 -9.733 -13.175 1.00 78.00 118 SER A CA 1
ATOM 991 C C . SER A 1 118 ? 2.470 -10.174 -11.721 1.00 78.00 118 SER A C 1
ATOM 993 O O . SER A 1 118 ? 1.707 -11.005 -11.230 1.00 78.00 118 SER A O 1
ATOM 995 N N . LYS A 1 119 ? 3.409 -9.544 -11.005 1.00 79.56 119 LYS A N 1
ATOM 996 C CA . LYS A 1 119 ? 3.662 -9.787 -9.579 1.00 79.56 119 LYS A CA 1
ATOM 997 C C . LYS A 1 119 ? 2.474 -9.372 -8.712 1.00 79.56 119 LYS A C 1
ATOM 999 O O . LYS A 1 119 ? 2.054 -10.145 -7.860 1.00 79.56 119 LYS A O 1
ATOM 1004 N N . LEU A 1 120 ? 1.877 -8.206 -8.963 1.00 81.56 120 LEU A N 1
ATOM 1005 C CA . LEU A 1 120 ? 0.699 -7.747 -8.221 1.00 81.56 120 LEU A CA 1
ATOM 1006 C C . LEU A 1 120 ? -0.486 -8.712 -8.379 1.00 81.56 120 LEU A C 1
ATOM 1008 O O . LEU A 1 120 ? -1.111 -9.081 -7.386 1.00 81.56 120 LEU A O 1
ATOM 1012 N N . LYS A 1 121 ? -0.767 -9.157 -9.612 1.00 81.69 121 LYS A N 1
ATOM 1013 C CA . LYS A 1 121 ? -1.832 -10.133 -9.888 1.00 81.69 121 LYS A CA 1
ATOM 1014 C C . LYS A 1 121 ? -1.555 -11.470 -9.207 1.00 81.69 121 LYS A C 1
ATOM 1016 O O . LYS A 1 121 ? -2.460 -12.035 -8.603 1.00 81.69 121 LYS A O 1
ATOM 1021 N N . ARG A 1 122 ? -0.307 -11.943 -9.260 1.00 85.94 122 ARG A N 1
ATOM 1022 C CA . ARG A 1 122 ? 0.118 -13.180 -8.598 1.00 85.94 122 ARG A CA 1
ATOM 1023 C C . ARG A 1 122 ? -0.074 -13.116 -7.083 1.00 85.94 122 ARG A C 1
ATOM 1025 O O . ARG A 1 122 ? -0.608 -14.058 -6.509 1.00 85.94 122 ARG A O 1
ATOM 1032 N N . LEU A 1 123 ? 0.301 -12.004 -6.451 1.00 86.75 123 LEU A N 1
ATOM 1033 C CA . LEU A 1 123 ? 0.086 -11.787 -5.018 1.00 86.75 123 LEU A CA 1
ATOM 1034 C C . LEU A 1 123 ? -1.405 -11.764 -4.667 1.00 86.75 123 LEU A C 1
ATOM 1036 O O . LEU A 1 123 ? -1.810 -12.396 -3.697 1.00 86.75 123 LEU A O 1
ATOM 1040 N N . PHE A 1 124 ? -2.224 -11.085 -5.474 1.00 86.88 124 PHE A N 1
ATOM 1041 C CA . PHE A 1 124 ? -3.676 -11.071 -5.291 1.00 86.88 124 PHE A CA 1
ATOM 1042 C C . PHE A 1 124 ? -4.264 -12.481 -5.354 1.00 86.88 124 PHE A C 1
ATOM 1044 O O . PHE A 1 124 ? -4.987 -12.881 -4.444 1.00 86.88 124 PHE A O 1
ATOM 1051 N N . ASP A 1 125 ? -3.913 -13.247 -6.389 1.00 88.00 125 ASP A N 1
ATOM 1052 C CA . ASP A 1 125 ? -4.399 -14.617 -6.568 1.00 88.00 125 ASP A CA 1
ATOM 1053 C C . ASP A 1 125 ? -3.956 -15.524 -5.421 1.00 88.00 125 ASP A C 1
ATOM 1055 O O . ASP A 1 125 ? -4.761 -16.299 -4.910 1.00 88.00 125 ASP A O 1
ATOM 1059 N N . TYR A 1 126 ? -2.702 -15.394 -4.980 1.00 91.00 126 TYR A N 1
ATOM 1060 C CA . TYR A 1 126 ? -2.168 -16.156 -3.857 1.00 91.00 126 TYR A CA 1
ATOM 1061 C C . TYR A 1 126 ? -2.930 -15.862 -2.561 1.00 91.00 126 TYR A C 1
ATOM 1063 O O . TYR A 1 126 ? -3.416 -16.787 -1.909 1.00 91.00 126 TYR A O 1
ATOM 1071 N N . VAL A 1 127 ? -3.091 -14.583 -2.200 1.00 88.19 127 VAL A N 1
ATOM 1072 C CA . VAL A 1 127 ? -3.830 -14.195 -0.989 1.00 88.19 127 VAL A CA 1
ATOM 1073 C C . VAL A 1 127 ? -5.287 -14.643 -1.089 1.00 88.19 127 VAL A C 1
ATOM 1075 O O . VAL A 1 127 ? -5.812 -15.206 -0.127 1.00 88.19 127 VAL A O 1
ATOM 1078 N N . HIS A 1 128 ? -5.933 -14.449 -2.240 1.00 89.38 128 HIS A N 1
ATOM 1079 C CA . HIS A 1 128 ? -7.314 -14.873 -2.455 1.00 89.38 128 HIS A CA 1
ATOM 1080 C C . HIS A 1 128 ? -7.477 -16.390 -2.282 1.00 89.38 128 HIS A C 1
ATOM 1082 O O . HIS A 1 128 ? -8.331 -16.844 -1.521 1.00 89.38 128 HIS A O 1
ATOM 1088 N N . GLN A 1 129 ? -6.611 -17.177 -2.923 1.00 94.75 129 GLN A N 1
ATOM 1089 C CA . GLN A 1 129 ? -6.645 -18.636 -2.857 1.00 94.75 129 GLN A CA 1
ATOM 1090 C C . GLN A 1 129 ? -6.380 -19.165 -1.441 1.00 94.75 129 GLN A C 1
ATOM 1092 O O . GLN A 1 129 ? -6.998 -20.145 -1.030 1.00 94.75 129 GLN A O 1
ATOM 1097 N N . LYS A 1 130 ? -5.451 -18.551 -0.697 1.00 94.69 130 LYS A N 1
ATOM 1098 C CA . LYS A 1 130 ? -5.047 -19.022 0.637 1.00 94.69 130 LYS A CA 1
ATOM 1099 C C . LYS A 1 130 ? -5.990 -18.581 1.751 1.00 94.69 130 LYS A C 1
ATOM 1101 O O . LYS A 1 130 ? -6.186 -19.340 2.693 1.00 94.69 130 LYS A O 1
ATOM 1106 N N . SER A 1 131 ? -6.557 -17.380 1.653 1.00 88.56 131 SER A N 1
ATOM 1107 C CA . SER A 1 131 ? -7.490 -16.852 2.659 1.00 88.56 131 SER A CA 1
ATOM 1108 C C . SER A 1 131 ? -8.945 -17.257 2.407 1.00 88.56 131 SER A C 1
ATOM 1110 O O . SER A 1 131 ? -9.747 -17.242 3.336 1.00 88.56 131 SER A O 1
ATOM 1112 N N . GLY A 1 132 ? -9.310 -17.585 1.161 1.00 90.94 132 GLY A N 1
ATOM 1113 C CA . GLY A 1 132 ? -10.696 -17.825 0.746 1.00 90.94 132 GLY A CA 1
ATOM 1114 C C . GLY A 1 132 ? -11.552 -16.554 0.641 1.00 90.94 132 GLY A C 1
ATOM 1115 O O . GLY A 1 132 ? -12.692 -16.624 0.185 1.00 90.94 132 GLY A O 1
ATOM 1116 N 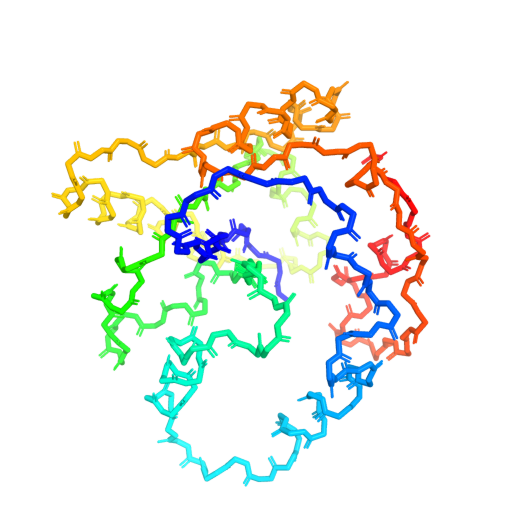N . ALA A 1 133 ? -11.013 -15.392 1.018 1.00 88.69 133 ALA A N 1
ATOM 1117 C CA . ALA A 1 133 ? -11.662 -14.091 0.902 1.00 88.69 133 ALA A CA 1
ATOM 1118 C C . ALA A 1 133 ? -11.104 -13.319 -0.299 1.00 88.69 133 ALA A C 1
ATOM 1120 O O . ALA A 1 133 ? -9.985 -13.563 -0.746 1.00 88.69 133 ALA A O 1
ATOM 1121 N N . ILE A 1 134 ? -11.879 -12.384 -0.847 1.00 89.81 134 ILE A N 1
ATOM 1122 C CA . ILE A 1 134 ? -11.391 -11.470 -1.887 1.00 89.81 134 ILE A CA 1
ATOM 1123 C C . ILE A 1 134 ? -10.705 -10.287 -1.186 1.00 89.81 134 ILE A C 1
ATOM 1125 O O . ILE A 1 134 ? -11.388 -9.561 -0.461 1.00 89.81 134 ILE A O 1
ATOM 1129 N N . PRO A 1 135 ? -9.390 -10.065 -1.380 1.00 87.75 135 PRO A N 1
ATOM 1130 C CA . PRO A 1 135 ? -8.700 -8.934 -0.768 1.00 87.75 135 PRO A CA 1
ATOM 1131 C C . PRO A 1 135 ? -9.239 -7.587 -1.276 1.00 87.75 135 PRO A C 1
ATOM 1133 O O . PRO A 1 135 ? -9.587 -7.490 -2.458 1.00 87.75 135 PRO A O 1
ATOM 1136 N N . PRO A 1 136 ? -9.268 -6.524 -0.448 1.00 90.81 136 PRO A N 1
ATOM 1137 C CA . PRO A 1 136 ? -9.666 -5.197 -0.904 1.00 90.81 136 PRO A CA 1
ATOM 1138 C C . PRO A 1 136 ? -8.801 -4.702 -2.069 1.00 90.81 136 PRO A C 1
ATOM 1140 O O . PRO A 1 136 ? -7.569 -4.718 -2.003 1.00 90.81 136 PRO A O 1
ATOM 1143 N N . VAL A 1 137 ? -9.460 -4.214 -3.122 1.00 89.50 137 VAL A N 1
ATOM 1144 C CA . VAL A 1 137 ? -8.823 -3.575 -4.278 1.00 89.50 137 VAL A CA 1
ATOM 1145 C C . VAL A 1 137 ? -9.280 -2.124 -4.356 1.00 89.50 137 VAL A C 1
ATOM 1147 O O . VAL A 1 137 ? -10.477 -1.841 -4.356 1.00 89.50 137 VAL A O 1
ATOM 1150 N N . ILE A 1 138 ? -8.324 -1.206 -4.427 1.00 91.69 138 ILE A N 1
ATOM 1151 C CA . ILE A 1 138 ? -8.549 0.239 -4.421 1.00 91.69 138 ILE A CA 1
ATOM 1152 C C . ILE A 1 138 ? -8.133 0.775 -5.794 1.00 91.69 138 ILE A C 1
ATOM 1154 O O . ILE A 1 138 ? -6.981 0.605 -6.187 1.00 91.69 138 ILE A O 1
ATOM 1158 N N . ASP A 1 139 ? -9.029 1.429 -6.537 1.00 86.81 139 ASP A N 1
ATOM 1159 C CA . ASP A 1 139 ? -8.632 2.202 -7.725 1.00 86.81 139 ASP A CA 1
ATOM 1160 C C . ASP A 1 139 ? -8.119 3.573 -7.271 1.00 86.81 139 ASP A C 1
ATOM 1162 O O . ASP A 1 139 ? -8.817 4.317 -6.580 1.00 86.81 139 ASP A O 1
ATOM 1166 N N . ALA A 1 140 ? -6.891 3.915 -7.658 1.00 86.56 140 ALA A N 1
ATOM 1167 C CA . ALA A 1 140 ? -6.263 5.181 -7.306 1.00 86.56 140 ALA A CA 1
ATOM 1168 C C . ALA A 1 140 ? -7.081 6.398 -7.768 1.00 86.56 140 ALA A C 1
ATOM 1170 O O . ALA A 1 140 ? -7.106 7.404 -7.069 1.00 86.56 140 ALA A O 1
ATOM 1171 N N . ARG A 1 141 ? -7.782 6.325 -8.905 1.00 85.69 141 ARG A N 1
ATOM 1172 C CA . ARG A 1 141 ? -8.632 7.429 -9.380 1.00 85.69 1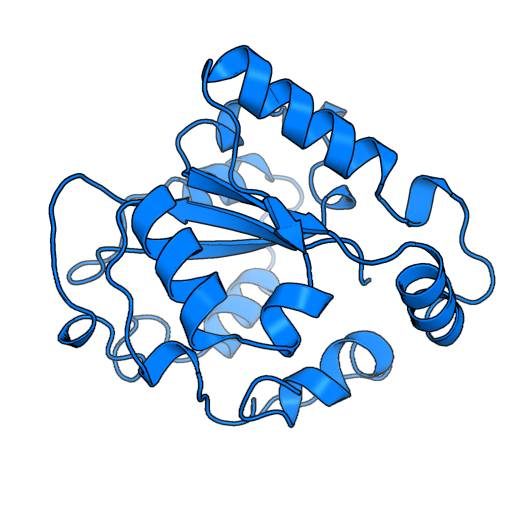41 ARG A CA 1
ATOM 1173 C C . ARG A 1 141 ? -9.861 7.599 -8.505 1.00 85.69 141 ARG A C 1
ATOM 1175 O O . ARG A 1 141 ? -10.231 8.729 -8.210 1.00 85.69 141 ARG A O 1
ATOM 1182 N N . ASP A 1 142 ? -10.474 6.498 -8.078 1.00 89.00 142 ASP A N 1
ATOM 1183 C CA . ASP A 1 142 ? -11.616 6.558 -7.168 1.00 89.00 142 ASP A CA 1
ATOM 1184 C C . ASP A 1 142 ? -11.194 7.111 -5.806 1.00 89.00 142 ASP A C 1
ATOM 1186 O O . ASP A 1 142 ? -11.915 7.934 -5.240 1.00 89.00 142 ASP A O 1
ATOM 1190 N N . LEU A 1 143 ? -10.018 6.695 -5.313 1.00 92.31 143 LEU A N 1
ATOM 1191 C CA . LEU A 1 143 ? -9.428 7.215 -4.082 1.00 92.31 143 LEU A CA 1
ATOM 1192 C C . LEU A 1 143 ? -9.173 8.720 -4.180 1.00 92.31 143 LEU A C 1
ATOM 1194 O O . LEU A 1 143 ? -9.535 9.438 -3.264 1.00 92.31 143 LEU A O 1
ATOM 1198 N N . LEU A 1 144 ? -8.595 9.208 -5.279 1.00 91.25 144 LEU A N 1
ATOM 1199 C CA . LEU A 1 144 ? -8.331 10.640 -5.454 1.00 91.25 144 LEU A CA 1
ATOM 1200 C C . LEU A 1 144 ? -9.609 11.462 -5.672 1.00 91.25 144 LEU A C 1
ATOM 1202 O O . LEU A 1 144 ? -9.676 12.613 -5.253 1.00 91.25 144 LEU A O 1
ATOM 1206 N N . LYS A 1 145 ? -10.632 10.884 -6.312 1.00 94.81 145 LYS A N 1
ATOM 1207 C CA . LYS A 1 145 ? -11.907 11.566 -6.576 1.00 94.81 145 LYS A CA 1
ATOM 1208 C C . LYS A 1 145 ? -12.738 11.769 -5.310 1.00 94.81 145 LYS A C 1
ATOM 1210 O O . LYS A 1 145 ? -13.444 12.768 -5.208 1.00 94.81 145 LYS A O 1
ATOM 1215 N N . ASP A 1 146 ? -12.713 10.800 -4.400 1.00 96.88 146 ASP A N 1
ATOM 1216 C CA . ASP A 1 146 ? -13.489 10.832 -3.160 1.00 96.88 146 ASP A CA 1
ATOM 1217 C C . ASP A 1 146 ? -12.761 10.057 -2.044 1.00 96.88 146 ASP A C 1
ATOM 1219 O O . ASP A 1 146 ? -13.146 8.924 -1.708 1.00 96.88 146 ASP A O 1
ATOM 1223 N N . PRO A 1 147 ? -11.675 10.638 -1.491 1.00 96.25 147 PRO A N 1
ATOM 1224 C CA . PRO A 1 147 ? -10.863 9.965 -0.487 1.00 96.25 147 PRO A CA 1
ATOM 1225 C C . PRO A 1 147 ? -11.638 9.550 0.772 1.00 96.25 147 PRO A C 1
ATOM 1227 O O . PRO A 1 147 ? -11.495 8.389 1.163 1.00 96.25 147 PRO A O 1
ATOM 1230 N N . PRO A 1 148 ? -12.505 10.395 1.377 1.00 97.69 148 PRO A N 1
ATOM 1231 C CA . PRO A 1 148 ? -13.261 10.013 2.571 1.00 97.69 148 PRO A CA 1
ATOM 1232 C C . PRO A 1 148 ? -14.096 8.750 2.353 1.00 97.69 148 PRO A C 1
ATOM 1234 O O . PRO A 1 148 ? -14.045 7.816 3.158 1.00 97.69 148 PRO A O 1
ATOM 1237 N N . ARG A 1 149 ? -14.818 8.666 1.227 1.00 97.56 149 ARG A N 1
ATOM 1238 C CA . ARG A 1 149 ? -15.662 7.506 0.916 1.00 97.56 149 ARG A CA 1
ATOM 1239 C C . ARG A 1 149 ? -14.841 6.243 0.687 1.00 97.56 149 ARG A C 1
ATOM 1241 O O . ARG A 1 149 ? -15.233 5.171 1.153 1.00 97.56 149 ARG A O 1
ATOM 1248 N N . ILE A 1 150 ? -13.749 6.334 -0.073 1.00 96.50 150 ILE A N 1
ATOM 1249 C CA . ILE A 1 150 ? -12.930 5.161 -0.399 1.00 96.50 150 ILE A CA 1
ATOM 1250 C C . ILE A 1 150 ? -12.172 4.657 0.827 1.00 96.50 150 ILE A C 1
ATOM 1252 O O . ILE A 1 150 ? -12.188 3.452 1.082 1.00 96.50 150 ILE A O 1
ATOM 1256 N N . LEU A 1 151 ? -11.579 5.555 1.615 1.00 95.31 151 LEU A N 1
ATOM 1257 C CA . LEU A 1 151 ? -10.899 5.182 2.852 1.00 95.31 151 LEU A CA 1
ATOM 1258 C C . LEU A 1 151 ? -11.876 4.608 3.877 1.00 95.31 151 LEU A C 1
ATOM 1260 O O . LEU A 1 151 ? -11.583 3.561 4.438 1.00 95.31 151 LEU A O 1
ATOM 1264 N N . SER A 1 152 ? -13.073 5.184 4.036 1.00 96.12 152 SER A N 1
ATOM 1265 C CA . SER A 1 152 ? -14.105 4.618 4.920 1.00 96.12 152 SER A CA 1
ATOM 1266 C C . SER A 1 152 ? -14.440 3.163 4.574 1.00 96.12 152 SER A C 1
ATOM 1268 O O . SER A 1 152 ? -14.515 2.309 5.457 1.00 96.12 152 SER A O 1
ATOM 1270 N N . LYS A 1 153 ? -14.583 2.848 3.279 1.00 95.56 153 LYS A N 1
ATOM 1271 C CA . LYS A 1 153 ? -14.829 1.473 2.814 1.00 95.56 153 LYS A CA 1
ATOM 1272 C C . LYS A 1 153 ? -13.642 0.547 3.059 1.00 95.56 153 LYS A C 1
ATOM 1274 O O . LYS A 1 153 ? -13.844 -0.602 3.445 1.00 95.56 153 LYS A O 1
ATOM 1279 N N . LEU A 1 154 ? -12.423 1.030 2.821 1.00 93.12 154 LEU A N 1
ATOM 1280 C CA . LEU A 1 154 ? -11.206 0.263 3.076 1.00 93.12 154 LEU A CA 1
ATOM 1281 C C . LEU A 1 154 ? -11.082 -0.075 4.564 1.00 93.12 154 LEU A C 1
ATOM 1283 O O . LEU A 1 154 ? -10.913 -1.239 4.910 1.00 93.12 154 LEU A O 1
ATOM 1287 N N . CYS A 1 155 ? -11.220 0.932 5.421 1.00 92.50 155 CYS A N 1
ATOM 1288 C CA . CYS A 1 155 ? -11.191 0.826 6.874 1.00 92.50 155 CYS A CA 1
ATOM 1289 C C . CYS A 1 155 ? -12.221 -0.187 7.384 1.00 92.50 155 CYS A C 1
ATOM 1291 O O . CYS A 1 155 ? -11.860 -1.120 8.099 1.00 92.50 155 CYS A O 1
ATOM 1293 N N . GLN A 1 156 ? -13.465 -0.105 6.904 1.00 92.94 156 GLN A N 1
ATOM 1294 C CA . GLN A 1 156 ? -14.491 -1.101 7.211 1.00 92.94 156 GLN A CA 1
ATOM 1295 C C . GLN A 1 156 ? -14.076 -2.521 6.793 1.00 92.94 156 GLN A C 1
ATOM 1297 O O . GLN A 1 156 ? -14.254 -3.462 7.563 1.00 92.94 156 GLN A O 1
ATOM 1302 N N . ALA A 1 157 ? -13.521 -2.686 5.589 1.00 88.50 157 ALA A N 1
ATOM 1303 C CA . ALA A 1 157 ? -13.135 -3.995 5.064 1.00 88.50 157 ALA A CA 1
ATOM 1304 C C . ALA A 1 157 ? -11.979 -4.648 5.841 1.00 88.50 157 ALA A C 1
ATOM 1306 O O . ALA A 1 157 ? -11.875 -5.872 5.863 1.00 88.50 157 ALA A O 1
ATOM 1307 N N . VAL A 1 158 ? -11.117 -3.845 6.467 1.00 87.56 158 VAL A N 1
ATOM 1308 C CA . VAL A 1 158 ? -9.921 -4.310 7.192 1.00 87.56 158 VAL A CA 1
ATOM 1309 C C . VAL A 1 158 ? -10.052 -4.222 8.713 1.00 87.56 158 VAL A C 1
ATOM 1311 O O . VAL A 1 158 ? -9.090 -4.527 9.415 1.00 87.56 158 VAL A O 1
ATOM 1314 N N . GLY A 1 159 ? -11.224 -3.827 9.224 1.00 87.31 159 GLY A N 1
ATOM 1315 C CA . GLY A 1 159 ? -11.503 -3.746 10.661 1.00 87.31 159 GLY A CA 1
ATOM 1316 C C . GLY A 1 159 ? -10.820 -2.575 11.371 1.00 87.31 159 GLY A C 1
ATOM 1317 O O . GLY A 1 159 ? -10.519 -2.673 12.555 1.00 87.31 159 GLY A O 1
ATOM 1318 N N . VAL A 1 160 ? -10.557 -1.482 10.654 1.00 87.94 160 VAL A N 1
ATOM 1319 C CA . VAL A 1 160 ? -9.957 -0.252 11.187 1.00 87.94 160 VAL A CA 1
ATOM 1320 C C . VAL A 1 160 ? -11.014 0.844 11.202 1.00 87.94 160 VAL A C 1
ATOM 1322 O O . VAL A 1 160 ? -11.821 0.937 10.281 1.00 87.94 160 VAL A O 1
ATOM 1325 N N . GLU A 1 161 ? -11.028 1.696 12.223 1.00 90.31 161 GLU A N 1
ATOM 1326 C CA . GLU A 1 161 ? -11.902 2.869 12.207 1.00 90.31 161 GLU A CA 1
ATOM 1327 C C . GLU A 1 161 ? -11.401 3.906 11.197 1.00 90.31 161 GLU A C 1
ATOM 1329 O O . GLU A 1 161 ? -10.201 4.107 11.045 1.00 90.31 161 GLU A O 1
ATOM 1334 N N . PHE A 1 162 ? -12.310 4.570 10.488 1.00 91.00 162 PHE A N 1
ATOM 1335 C CA . PHE A 1 162 ? -11.963 5.714 9.651 1.00 91.00 162 PHE A CA 1
ATOM 1336 C C . PHE A 1 162 ? -11.941 7.003 10.467 1.00 91.00 162 PHE A C 1
ATOM 1338 O O . PHE A 1 162 ? -12.867 7.241 11.236 1.00 91.00 162 PHE A O 1
ATOM 1345 N N . THR A 1 163 ? -10.958 7.877 10.224 1.00 92.31 163 THR A N 1
ATOM 1346 C CA . THR A 1 163 ? -11.021 9.266 10.693 1.00 92.31 163 THR A CA 1
ATOM 1347 C C . THR A 1 163 ? -10.533 10.272 9.669 1.00 92.31 163 THR A C 1
ATOM 1349 O O . THR A 1 163 ? -9.684 9.983 8.826 1.00 92.31 163 THR A O 1
ATOM 1352 N N . GLU A 1 164 ? -11.040 11.498 9.805 1.00 93.94 164 GLU A N 1
ATOM 1353 C CA . GLU A 1 164 ? -10.682 12.655 8.978 1.00 93.94 164 GLU A CA 1
ATOM 1354 C C . GLU A 1 164 ? -9.175 12.956 8.994 1.00 93.94 164 GLU A C 1
ATOM 1356 O O . GLU A 1 164 ? -8.640 13.467 8.015 1.00 93.94 164 GLU A O 1
ATOM 1361 N N . ALA A 1 165 ? -8.456 12.570 10.055 1.00 90.00 165 ALA A N 1
ATOM 1362 C CA . ALA A 1 165 ? -7.003 12.716 10.133 1.00 90.00 165 ALA A CA 1
ATOM 1363 C C . ALA A 1 165 ? -6.262 11.954 9.017 1.00 90.00 165 ALA A C 1
ATOM 1365 O O . ALA A 1 165 ? -5.172 12.355 8.628 1.00 90.00 165 ALA A O 1
ATOM 1366 N N . MET A 1 166 ? -6.854 10.900 8.439 1.00 89.75 166 MET A N 1
ATOM 1367 C CA . MET A 1 166 ? -6.272 10.197 7.285 1.00 89.75 166 MET A CA 1
ATOM 1368 C C . MET A 1 166 ? -6.226 11.044 6.006 1.00 89.75 166 MET A C 1
ATOM 1370 O O . MET A 1 166 ? -5.548 10.672 5.047 1.00 89.75 166 MET A O 1
ATOM 1374 N N . LEU A 1 167 ? -6.992 12.135 5.948 1.00 93.00 167 LEU A N 1
ATOM 1375 C CA . LEU A 1 167 ? -7.141 12.969 4.755 1.00 93.00 167 LEU A CA 1
ATOM 1376 C C . LEU A 1 167 ? -6.101 14.083 4.670 1.00 93.00 167 LEU A C 1
ATOM 1378 O O . LEU A 1 167 ? -5.959 14.697 3.611 1.00 93.00 167 LEU A O 1
ATOM 1382 N N . SER A 1 168 ? -5.393 14.337 5.768 1.00 91.44 168 SER A N 1
ATOM 1383 C CA . SER A 1 168 ? -4.440 15.429 5.891 1.00 91.44 168 SER A CA 1
ATOM 1384 C C . SER A 1 168 ? -3.180 14.981 6.613 1.00 91.44 168 SER A C 1
ATOM 1386 O O . SER A 1 168 ? -3.255 14.339 7.656 1.00 91.44 168 SER A O 1
ATOM 1388 N N . TRP A 1 169 ? -2.021 15.373 6.106 1.00 91.69 169 TRP A N 1
ATOM 1389 C CA . TRP A 1 169 ? -0.734 15.083 6.729 1.00 91.69 169 TRP A CA 1
ATOM 1390 C C . TRP A 1 169 ? 0.212 16.271 6.602 1.00 91.69 169 TRP A C 1
ATOM 1392 O O . TRP A 1 169 ? 0.050 17.139 5.743 1.00 91.69 169 TRP A O 1
ATOM 1402 N N . SER A 1 170 ? 1.218 16.313 7.470 1.00 89.00 170 SER A N 1
ATOM 1403 C CA . SER A 1 170 ? 2.311 17.270 7.329 1.00 89.00 170 SER A CA 1
ATOM 1404 C C . SER A 1 170 ? 3.211 16.865 6.158 1.00 89.00 170 SER A C 1
ATOM 1406 O O . SER A 1 170 ? 3.442 15.665 5.967 1.00 89.00 170 SER A O 1
ATOM 1408 N N . PRO A 1 171 ? 3.765 17.828 5.400 1.00 87.06 171 PRO A N 1
ATOM 1409 C CA . PRO A 1 171 ? 4.805 17.532 4.425 1.00 87.06 171 PRO A CA 1
ATOM 1410 C C . PRO A 1 171 ? 5.966 16.783 5.084 1.00 87.06 171 PRO A C 1
ATOM 1412 O O . PRO A 1 171 ? 6.303 17.023 6.246 1.00 87.06 171 PRO A O 1
ATOM 1415 N N . MET A 1 172 ? 6.603 15.889 4.336 1.00 80.62 172 MET A N 1
ATOM 1416 C CA . MET A 1 172 ? 7.789 15.193 4.819 1.00 80.62 172 MET A CA 1
ATOM 1417 C C . MET A 1 172 ? 9.004 16.119 4.750 1.00 80.62 172 MET A C 1
ATOM 1419 O O . MET A 1 172 ? 9.439 16.512 3.668 1.00 80.62 172 MET A O 1
ATOM 1423 N N . GLU A 1 173 ? 9.614 16.395 5.901 1.00 78.75 173 GLU A N 1
ATOM 1424 C CA . GLU A 1 173 ? 10.907 17.081 5.994 1.00 78.75 173 GLU A CA 1
ATOM 1425 C C . GLU A 1 173 ? 12.059 16.103 5.711 1.00 78.75 173 GLU A C 1
ATOM 1427 O O . GLU A 1 173 ? 12.782 15.666 6.614 1.00 78.75 173 GLU A O 1
ATOM 1432 N N . ILE A 1 174 ? 12.202 15.711 4.441 1.00 77.62 174 ILE A N 1
ATOM 1433 C CA . ILE A 1 174 ? 13.238 14.782 3.981 1.00 77.62 174 ILE A CA 1
ATOM 1434 C C . ILE A 1 174 ? 14.067 15.372 2.841 1.00 77.62 174 ILE A C 1
ATOM 1436 O O . ILE A 1 174 ? 13.543 15.846 1.834 1.00 77.62 174 ILE A O 1
ATOM 1440 N N . GLU A 1 175 ? 15.388 15.283 2.982 1.00 78.06 175 GLU A N 1
ATOM 1441 C CA . GLU A 1 175 ? 16.324 15.599 1.909 1.00 78.06 175 GLU A CA 1
ATOM 1442 C C . GLU A 1 175 ? 16.384 14.408 0.936 1.00 78.06 175 GLU A C 1
ATOM 1444 O O . GLU A 1 175 ? 16.903 13.334 1.256 1.00 78.06 175 GLU A O 1
ATOM 1449 N N . LEU A 1 176 ? 15.779 14.560 -0.246 1.00 77.38 176 LEU A N 1
ATOM 1450 C CA . LEU A 1 176 ? 15.762 13.517 -1.272 1.00 77.38 176 LEU A CA 1
ATOM 1451 C C . LEU A 1 176 ? 16.976 13.662 -2.187 1.00 77.38 176 LEU A C 1
ATOM 1453 O O . LEU A 1 176 ? 17.135 14.670 -2.869 1.00 77.38 176 LEU A O 1
ATOM 1457 N N . ASN A 1 177 ? 17.799 12.617 -2.260 1.00 79.38 177 ASN A N 1
ATOM 1458 C CA . ASN A 1 177 ? 18.873 12.558 -3.249 1.00 79.38 177 ASN A CA 1
ATOM 1459 C C . ASN A 1 177 ? 18.322 12.446 -4.685 1.00 79.38 177 ASN A C 1
ATOM 1461 O O . ASN A 1 177 ? 17.155 12.106 -4.903 1.00 79.38 177 ASN A O 1
ATOM 1465 N N . GLU A 1 178 ? 19.191 12.644 -5.677 1.00 79.12 178 GLU A N 1
ATOM 1466 C CA . GLU A 1 178 ? 18.841 12.609 -7.107 1.00 79.12 178 GLU A CA 1
ATOM 1467 C C . GLU A 1 178 ? 18.165 11.300 -7.552 1.00 79.12 178 GLU A C 1
ATOM 1469 O O . GLU A 1 178 ? 17.352 11.301 -8.474 1.00 79.12 178 GLU A O 1
ATOM 1474 N N . LYS A 1 179 ? 18.449 10.174 -6.883 1.00 74.19 179 LYS A N 1
ATOM 1475 C CA . LYS A 1 179 ? 17.841 8.872 -7.203 1.00 74.19 179 LYS A CA 1
ATOM 1476 C C . LYS A 1 179 ? 16.414 8.743 -6.673 1.00 74.19 179 LYS A C 1
ATOM 1478 O O . LYS A 1 179 ? 15.606 8.040 -7.278 1.00 74.19 179 LYS A O 1
ATOM 1483 N N . LEU A 1 180 ? 16.110 9.363 -5.533 1.00 73.38 180 LEU A N 1
ATOM 1484 C CA . LEU A 1 180 ? 14.819 9.269 -4.843 1.00 73.38 180 LEU A CA 1
ATOM 1485 C C . LEU A 1 180 ? 13.872 10.417 -5.206 1.00 73.38 180 LEU A C 1
ATOM 1487 O O . LEU A 1 180 ? 12.658 10.207 -5.237 1.00 73.38 180 LEU A O 1
ATOM 1491 N N . ALA A 1 181 ? 14.407 11.596 -5.526 1.00 79.12 181 ALA A N 1
ATOM 1492 C CA . ALA A 1 181 ? 13.630 12.791 -5.842 1.00 79.12 181 ALA A CA 1
ATOM 1493 C C . ALA A 1 181 ? 12.587 12.582 -6.962 1.00 79.12 181 ALA A C 1
ATOM 1495 O O . ALA A 1 181 ? 11.438 12.982 -6.757 1.00 79.12 181 ALA A O 1
ATOM 1496 N N . PRO A 1 182 ? 12.884 11.888 -8.084 1.00 79.25 182 PRO A N 1
ATOM 1497 C CA . PRO A 1 182 ? 11.883 11.624 -9.121 1.00 79.25 182 PRO A CA 1
ATOM 1498 C C . PRO A 1 182 ? 10.688 10.790 -8.641 1.00 79.25 182 PRO A C 1
ATOM 1500 O O . PRO A 1 182 ? 9.610 10.861 -9.223 1.00 79.25 182 PRO A O 1
ATOM 1503 N N . TRP A 1 183 ? 10.871 9.986 -7.589 1.00 74.38 183 TRP A N 1
ATOM 1504 C CA . TRP A 1 183 ? 9.843 9.084 -7.072 1.00 74.38 183 TRP A CA 1
ATOM 1505 C C . TRP A 1 183 ? 8.991 9.705 -5.965 1.00 74.38 183 TRP A C 1
ATOM 1507 O O . TRP A 1 183 ? 7.822 9.344 -5.842 1.00 74.38 183 TRP A O 1
ATOM 1517 N N . TYR A 1 184 ? 9.572 10.589 -5.148 1.00 80.81 184 TYR A N 1
ATOM 1518 C CA . TYR A 1 184 ? 8.970 10.998 -3.876 1.00 80.81 184 TYR A CA 1
ATOM 1519 C C . TYR A 1 184 ? 8.793 12.503 -3.698 1.00 80.81 184 TYR A C 1
ATOM 1521 O O . TYR A 1 184 ? 8.121 12.886 -2.750 1.00 80.81 184 TYR A O 1
ATOM 1529 N N . SER A 1 185 ? 9.323 13.352 -4.585 1.00 81.88 185 SER A N 1
ATOM 1530 C CA . SER A 1 185 ? 9.242 14.816 -4.431 1.00 81.88 185 SER A CA 1
ATOM 1531 C C . SER A 1 185 ? 7.808 15.325 -4.262 1.00 81.88 185 SER A C 1
ATOM 1533 O O . SER A 1 185 ? 7.526 16.049 -3.314 1.00 81.88 185 SER A O 1
ATOM 1535 N N . ILE A 1 186 ? 6.891 14.873 -5.122 1.00 84.19 186 ILE A N 1
ATOM 1536 C CA . ILE A 1 186 ? 5.473 15.267 -5.088 1.00 84.19 186 ILE A CA 1
ATOM 1537 C C . ILE A 1 186 ? 4.808 14.831 -3.777 1.00 84.19 186 ILE A C 1
ATOM 1539 O O . ILE A 1 186 ? 4.101 15.608 -3.143 1.00 84.19 186 ILE A O 1
ATOM 1543 N N . VAL A 1 187 ? 5.048 13.588 -3.349 1.00 82.00 187 VAL A N 1
ATOM 1544 C CA . VAL A 1 187 ? 4.450 13.055 -2.116 1.00 82.00 187 VAL A CA 1
ATOM 1545 C C . VAL A 1 187 ? 5.050 13.742 -0.891 1.00 82.00 187 VAL A C 1
ATOM 1547 O O . VAL A 1 187 ? 4.318 14.063 0.040 1.00 82.00 187 VAL A O 1
ATOM 1550 N N . ALA A 1 188 ? 6.353 14.026 -0.902 1.00 84.38 188 ALA A N 1
ATOM 1551 C CA . ALA A 1 188 ? 7.039 14.700 0.192 1.00 84.38 188 ALA A CA 1
ATOM 1552 C C . ALA A 1 188 ? 6.497 16.108 0.449 1.00 84.38 188 ALA A C 1
ATOM 1554 O O . ALA A 1 188 ? 6.374 16.491 1.606 1.00 84.38 188 ALA A O 1
ATOM 1555 N N . SER A 1 189 ? 6.111 16.853 -0.589 1.00 86.62 189 SER A N 1
ATOM 1556 C CA . SER A 1 189 ? 5.517 18.185 -0.425 1.00 86.62 189 SER A CA 1
ATOM 1557 C C . SER A 1 189 ? 3.993 18.182 -0.265 1.00 86.62 189 SER A C 1
ATOM 1559 O O . SER A 1 189 ? 3.401 19.244 -0.090 1.00 86.62 189 SER A O 1
ATOM 1561 N N . SER A 1 190 ? 3.339 17.026 -0.381 1.00 87.62 190 SER A N 1
ATOM 1562 C CA . SER A 1 190 ? 1.881 16.932 -0.288 1.00 87.62 190 SER A CA 1
ATOM 1563 C C . SER A 1 190 ? 1.387 17.018 1.152 1.00 87.62 190 SER A C 1
ATOM 1565 O O . SER A 1 190 ? 2.084 16.606 2.076 1.00 87.62 190 SER A O 1
ATOM 1567 N N . THR A 1 191 ? 0.160 17.505 1.321 1.00 91.81 191 THR A N 1
ATOM 1568 C CA . THR A 1 191 ? -0.523 17.577 2.622 1.00 91.81 191 THR A CA 1
ATOM 1569 C C . THR A 1 191 ? -1.908 16.945 2.620 1.00 91.81 191 THR A C 1
ATOM 1571 O O . THR A 1 191 ? -2.556 16.880 3.659 1.00 91.81 191 THR A O 1
ATOM 1574 N N . HIS A 1 192 ? -2.376 16.505 1.453 1.00 91.25 192 HIS A N 1
ATOM 1575 C CA . HIS A 1 192 ? -3.669 15.875 1.224 1.00 91.25 192 HIS A CA 1
ATOM 1576 C C . HIS A 1 192 ? -3.653 15.138 -0.126 1.00 91.25 192 HIS A C 1
ATOM 1578 O O . HIS A 1 192 ? -2.721 15.272 -0.933 1.00 91.25 192 HIS A O 1
ATOM 1584 N N . PHE A 1 193 ? -4.713 14.379 -0.400 1.00 88.50 193 PHE A N 1
ATOM 1585 C CA . PHE A 1 193 ? -4.943 13.748 -1.702 1.00 88.50 193 PHE A CA 1
ATOM 1586 C C . PHE A 1 193 ? -5.105 14.811 -2.806 1.00 88.50 193 PHE A C 1
ATOM 1588 O O . PHE A 1 193 ? -5.772 15.825 -2.588 1.00 88.50 193 PHE A O 1
ATOM 1595 N N . HIS A 1 194 ? -4.472 14.604 -3.965 1.00 77.25 194 HIS A N 1
ATOM 1596 C CA . HIS A 1 194 ? -4.462 15.521 -5.114 1.00 77.25 194 HIS A CA 1
ATOM 1597 C C . HIS A 1 194 ? -4.284 14.769 -6.439 1.00 77.25 194 HIS A C 1
ATOM 1599 O O . HIS A 1 194 ? -3.689 13.665 -6.422 1.00 77.25 194 HIS A O 1
#

Nearest PDB structures (foldseek):
  5mex-assembly1_A  TM=6.550E-01  e=2.359E-01  Arabidopsis thaliana
  8k9y-assembly2_B  TM=5.898E-01  e=5.597E-01  Arabidopsis thaliana
  6zy5-assembly1_B  TM=1.746E-01  e=1.502E+00  Homo sapiens
  6zy7-assembly1_B  TM=1.343E-01  e=1.700E+00  Homo sapiens

Organism: NCBI:txid1211

pLDDT: mean 73.0, std 20.63, range [23.52, 97.69]

Sequence (194 aa):
LLSFPYLFIKGKDLGFTWADLDSSQMPYTDWRYVIELLKAPLPEENWRYVIELLKAPLPEGKSICYQKHQAYHLIEEIMGLEWILPFSNCFLIRQPKEMLLSFHKIVPNFTFEETGWSKLKRLFDYVHQKSGAIPPVIDARDLLKDPPRILSKLCQAVGVEFTEAMLSWSPMEIELNEKLAPWYSIVASSTHFH

Solvent-accessible surface area (backbone atoms only — not comparable to full-atom values): 11832 Å² total; per-residue (Å²): 134,86,34,52,52,36,33,36,41,42,69,70,89,76,90,63,68,68,86,66,66,54,75,89,71,44,103,63,74,44,62,61,56,57,48,47,56,69,66,41,86,57,69,86,86,46,70,64,58,54,51,49,60,76,66,45,83,68,60,89,83,50,66,71,51,80,44,80,42,40,35,69,76,62,49,49,94,80,70,54,66,73,82,58,65,89,35,47,52,35,41,49,44,65,62,64,69,64,47,52,60,59,43,34,78,72,43,75,84,68,54,77,74,70,53,22,54,69,47,42,52,49,52,51,52,49,51,24,70,74,69,74,46,83,61,56,72,42,50,50,65,55,34,55,74,40,44,70,65,44,48,40,52,50,21,60,76,68,69,40,61,70,58,75,68,80,56,48,51,77,52,54,97,70,93,63,51,87,85,47,32,84,74,40,50,70,64,30,70,32,43,54,82,120

Radius of gyration: 17.3 Å; Cα contacts (8 Å, |Δi|>4): 214; chains: 1; bounding box: 41×37×45 Å

InterPro domains:
  IPR027417 P-loop containing nucleoside triphosphate hydrolase [G3DSA:3.40.50.300] (3-187)
  IPR027417 P-loop containing nucleoside triphosphate hydrolase [SSF52540] (67-170)
  IPR050571 Class-IV Pyridoxal-Phosphate-Dependent Aminotransferase [PTHR42743] (59-193)